Protein AF-A0AAE7BFC4-F1 (afdb_monomer)

Foldseek 3Di:
DDPVVVVVVVVVVVVVVPPDPPPPVNVVLVLFQVLLVLLVVLLQLLLVLLLVLLVQQCVQVVFAADPVCNVVLNVCSNVLHQDDWDDDPNDTDDALVVLVCQLQALDDHHNSSVSLSSSLSSLSSVQNVSVDPRDSGLQPGDLVSLLVSLVVLLLSLVSQVQGHHPVRQRSTDAFDDPLRNQCVVPPPPDPVCSCVRPCNVVVVDDPPDGTHCVSVVSSVSSSVSSCSSCVSNVHHHDDDDPVRSVVCVVVD

Secondary structure (DSSP, 8-state):
--HHHHHHHHHHHHHHTTTT---HHHHHHHHHHHHHHHHHHHHHHHHHHHHHHHHHHHHHSTTSS-TTTHHHHHHHHHTT------EETTEEP-SHHHHHHHHH-SS--TTHHHHHHHHHHHHHHHHTTTTSS---SGGGS-HHHHHHHHHHHHHH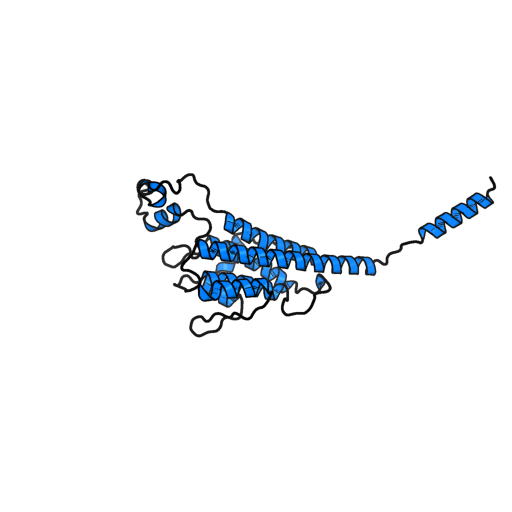HHHHHH-B-TTS-BSS-SS--HHHHHHHHH-SS-GGGGGGSHHHHTTS--TTPPP-THHHHHHHHHHHHHHHHHHHTT----PPPHHHHHHGGGT-

Solvent-accessible surface area (backbone atoms only — not comparable to full-atom values): 14370 Å² total; per-residue (Å²): 135,56,73,66,59,56,50,52,49,50,53,49,55,59,60,64,65,66,70,77,81,71,53,68,66,57,56,52,50,53,52,31,35,54,31,20,51,51,37,52,53,32,51,53,52,33,47,53,38,49,48,51,46,49,55,50,44,44,67,63,34,71,83,28,44,53,78,86,48,48,65,56,55,49,47,31,56,73,68,61,52,89,81,90,60,56,72,56,96,91,40,78,43,87,52,36,66,57,24,41,35,56,40,65,44,47,62,96,60,80,31,31,54,50,30,42,52,50,16,53,47,49,39,51,42,57,27,70,43,55,89,55,76,89,68,72,34,27,76,77,51,51,62,68,47,43,53,48,45,49,52,48,49,56,43,49,57,50,46,48,76,66,40,44,29,89,82,73,44,64,74,44,69,60,40,73,47,71,52,58,60,50,43,73,74,68,61,84,88,59,72,74,55,56,66,72,30,70,40,40,62,66,70,74,49,59,97,82,57,77,65,43,53,67,57,58,54,41,53,47,53,36,49,52,34,47,46,52,37,35,49,51,48,74,38,87,79,78,86,76,51,74,67,56,52,59,58,48,64,81,79,95

Structure (mmCIF, N/CA/C/O backbone):
data_AF-A0AAE7BFC4-F1
#
_entry.id   AF-A0AAE7BFC4-F1
#
loop_
_atom_site.group_PDB
_atom_site.id
_atom_site.type_symbol
_atom_site.label_atom_id
_atom_site.label_alt_id
_atom_site.label_comp_id
_atom_site.label_asym_id
_atom_site.label_entity_id
_atom_site.label_seq_id
_atom_site.pdbx_PDB_ins_code
_atom_site.Cartn_x
_atom_site.Cartn_y
_atom_site.Cartn_z
_atom_site.occupancy
_atom_site.B_iso_or_equiv
_atom_site.auth_seq_id
_atom_site.auth_comp_id
_atom_site.auth_asym_id
_atom_site.auth_atom_id
_atom_site.pdbx_PDB_model_num
ATOM 1 N N . MET A 1 1 ? 2.156 30.879 72.125 1.00 53.12 1 MET A N 1
ATOM 2 C CA . MET A 1 1 ? 1.363 30.249 71.045 1.00 53.12 1 MET A CA 1
ATOM 3 C C . MET A 1 1 ? 0.957 28.862 71.522 1.00 53.12 1 MET A C 1
ATOM 5 O O . MET A 1 1 ? 1.814 28.028 71.770 1.00 53.12 1 MET A O 1
ATOM 9 N N . THR A 1 2 ? -0.315 28.684 71.860 1.00 58.44 2 THR A N 1
ATOM 10 C CA . THR A 1 2 ? -0.812 27.577 72.692 1.00 58.44 2 THR A CA 1
ATOM 11 C C . THR A 1 2 ? -0.859 26.256 71.920 1.00 58.44 2 THR A C 1
ATOM 13 O O . THR A 1 2 ? -1.298 26.231 70.773 1.00 58.44 2 THR A O 1
ATOM 16 N N . LYS A 1 3 ? -0.482 25.137 72.566 1.00 64.56 3 LYS A N 1
ATOM 17 C CA . LYS A 1 3 ? -0.573 23.758 72.023 1.00 64.56 3 LYS A CA 1
ATOM 18 C C . LYS A 1 3 ? -1.921 23.454 71.341 1.00 64.56 3 LYS A C 1
ATOM 20 O O . LYS A 1 3 ? -1.971 22.681 70.396 1.00 64.56 3 LYS A O 1
ATOM 25 N N . LYS A 1 4 ? -3.006 24.107 71.776 1.00 70.69 4 LYS A N 1
ATOM 26 C CA . LYS A 1 4 ? -4.342 24.014 71.164 1.00 70.69 4 LYS A CA 1
ATOM 27 C C . LYS A 1 4 ? -4.399 24.557 69.729 1.00 70.69 4 LYS A C 1
ATOM 29 O O . LYS A 1 4 ? -5.041 23.939 68.893 1.00 70.69 4 LYS A O 1
ATOM 34 N N . ILE A 1 5 ? -3.700 25.652 69.421 1.00 73.25 5 ILE A N 1
ATOM 35 C CA . ILE A 1 5 ? -3.632 26.218 68.061 1.00 73.25 5 ILE A CA 1
ATOM 36 C C . ILE A 1 5 ? -2.836 25.290 67.138 1.00 73.25 5 ILE A C 1
ATOM 38 O O . ILE A 1 5 ? -3.238 25.077 66.002 1.00 73.25 5 ILE A O 1
ATOM 42 N N . GLN A 1 6 ? -1.758 24.676 67.639 1.00 71.81 6 GLN A N 1
ATOM 43 C CA . GLN A 1 6 ? -0.994 23.679 66.882 1.00 71.81 6 GLN A CA 1
ATOM 44 C C . GLN A 1 6 ? -1.824 22.425 66.586 1.00 71.81 6 GLN A C 1
ATOM 46 O O . GLN A 1 6 ? -1.767 21.926 65.471 1.00 71.81 6 GLN A O 1
ATOM 51 N N . ILE A 1 7 ? -2.635 21.950 67.537 1.00 77.44 7 ILE A N 1
ATOM 52 C CA . ILE A 1 7 ? -3.530 20.798 67.333 1.00 77.44 7 ILE A CA 1
ATOM 53 C C . ILE A 1 7 ? -4.644 21.126 66.333 1.00 77.44 7 ILE A C 1
ATOM 55 O O . ILE A 1 7 ? -4.928 20.308 65.465 1.00 77.44 7 ILE A O 1
ATOM 59 N N . ILE A 1 8 ? -5.240 22.321 66.408 1.00 78.25 8 ILE A N 1
ATOM 60 C CA . ILE A 1 8 ? -6.261 22.768 65.446 1.00 78.25 8 ILE A CA 1
ATOM 61 C C . ILE A 1 8 ? -5.652 22.922 64.051 1.00 78.25 8 ILE A C 1
ATOM 63 O O . ILE A 1 8 ? -6.253 22.476 63.083 1.00 78.25 8 ILE A O 1
ATOM 67 N N . PHE A 1 9 ? -4.442 23.478 63.943 1.00 75.94 9 PHE A N 1
ATOM 68 C CA . PHE A 1 9 ? -3.719 23.573 62.676 1.00 75.94 9 PHE A CA 1
ATOM 69 C C . PHE A 1 9 ? -3.374 22.188 62.113 1.00 75.94 9 PHE A C 1
ATOM 71 O O . PHE A 1 9 ? -3.549 21.961 60.922 1.00 75.94 9 PHE A O 1
ATOM 78 N N . LEU A 1 10 ? -2.963 21.235 62.958 1.00 71.75 10 LEU A N 1
ATOM 79 C CA . LEU A 1 10 ? -2.679 19.860 62.536 1.00 71.75 10 LEU A CA 1
ATOM 80 C C . LEU A 1 10 ? -3.948 19.133 62.058 1.00 71.75 10 LEU A C 1
ATOM 82 O O . LEU A 1 10 ? -3.899 18.441 61.049 1.00 71.75 10 LEU A O 1
ATOM 86 N N . LEU A 1 11 ? -5.079 19.333 62.746 1.00 71.06 11 LEU A N 1
ATOM 87 C CA . LEU A 1 11 ? -6.399 18.820 62.352 1.00 71.06 11 LEU A CA 1
ATOM 88 C C . LEU A 1 11 ? -6.905 19.453 61.055 1.00 71.06 11 LEU A C 1
ATOM 90 O O . LEU A 1 11 ? -7.535 18.777 60.250 1.00 71.06 11 LEU A O 1
ATOM 94 N N . PHE A 1 12 ? -6.617 20.737 60.840 1.00 70.06 12 PHE A N 1
ATOM 95 C CA . PHE A 1 12 ? -6.930 21.422 59.592 1.00 70.06 12 PHE A CA 1
ATOM 96 C C . PHE A 1 12 ? -6.089 20.822 58.459 1.00 70.06 12 PHE A C 1
ATOM 98 O O . PHE A 1 12 ? -6.637 20.360 57.468 1.00 70.06 12 PHE A O 1
ATOM 105 N N . VAL A 1 13 ? -4.771 20.698 58.637 1.00 66.38 13 VAL A N 1
ATOM 106 C CA . VAL A 1 13 ? -3.874 20.106 57.631 1.00 66.38 13 VAL A CA 1
ATOM 107 C C . VAL A 1 13 ? -4.266 18.662 57.291 1.00 66.38 13 VAL A C 1
ATOM 109 O O . VAL A 1 13 ? -4.287 18.320 56.113 1.00 66.38 13 VAL A O 1
ATOM 112 N N . THR A 1 14 ? -4.661 17.825 58.258 1.00 62.75 14 THR A N 1
ATOM 113 C CA . THR A 1 14 ? -5.134 16.458 57.957 1.00 62.75 14 THR A CA 1
ATOM 114 C C . THR A 1 14 ? -6.495 16.425 57.257 1.00 62.75 14 THR A C 1
ATOM 116 O O . THR A 1 14 ? -6.707 15.545 56.425 1.00 62.75 14 THR A O 1
ATOM 119 N N . PHE A 1 15 ? -7.385 17.393 57.511 1.00 59.38 15 PHE A N 1
ATOM 120 C CA . PHE A 1 15 ? -8.651 17.535 56.777 1.00 59.38 15 PHE A CA 1
ATOM 121 C C . PHE A 1 15 ? -8.451 18.017 55.330 1.00 59.38 15 PHE A C 1
ATOM 123 O O . PHE A 1 15 ? -9.180 17.585 54.440 1.00 59.38 15 PHE A O 1
ATOM 130 N N . PHE A 1 16 ? -7.443 18.856 55.062 1.00 56.34 16 PHE A N 1
ATOM 131 C CA . PHE A 1 16 ? -7.148 19.341 53.704 1.00 56.34 16 PHE A CA 1
ATOM 132 C C . PHE A 1 16 ? -6.369 18.337 52.835 1.00 56.34 16 PHE A C 1
ATOM 134 O O . PHE A 1 16 ? -6.364 18.482 51.615 1.00 56.34 16 PHE A O 1
ATOM 141 N N . ILE A 1 17 ? -5.770 17.289 53.418 1.00 55.72 17 ILE A N 1
ATOM 142 C CA . ILE A 1 17 ? -5.096 16.209 52.663 1.00 55.72 17 ILE A CA 1
ATOM 143 C C . ILE A 1 17 ? -6.095 15.136 52.168 1.00 55.72 17 ILE A C 1
ATOM 145 O O . ILE A 1 17 ? -5.745 14.296 51.345 1.00 55.72 17 ILE A O 1
ATOM 149 N N . GLN A 1 18 ? -7.368 15.179 52.584 1.00 52.50 18 GLN A N 1
ATOM 150 C CA . GLN A 1 18 ? -8.405 14.263 52.074 1.00 52.50 18 GLN A CA 1
ATOM 151 C C . GLN A 1 18 ? -9.002 14.682 50.717 1.00 52.50 18 GLN A C 1
ATOM 153 O O . GLN A 1 18 ? -9.875 13.996 50.183 1.00 52.50 18 GLN A O 1
ATOM 158 N N . ALA A 1 19 ? -8.531 15.780 50.121 1.00 51.16 19 ALA A N 1
ATOM 159 C CA . ALA A 1 19 ? -8.937 16.184 48.782 1.00 51.16 19 ALA A CA 1
ATOM 160 C C . ALA A 1 19 ? -8.107 15.446 47.712 1.00 51.16 19 ALA A C 1
ATOM 162 O O . ALA A 1 19 ? -6.892 15.606 47.633 1.00 51.16 19 ALA A O 1
ATOM 163 N N . CYS A 1 20 ? -8.815 14.689 46.866 1.00 54.44 20 CYS A N 1
ATOM 164 C CA . CYS A 1 20 ? -8.358 13.935 45.688 1.00 54.44 20 CYS A CA 1
ATOM 165 C C . CYS A 1 20 ? -7.815 12.511 45.916 1.00 54.44 20 CYS A C 1
ATOM 167 O O . CYS A 1 20 ? -6.811 12.125 45.320 1.00 54.44 20 CYS A O 1
ATOM 169 N N . THR A 1 21 ? -8.557 11.646 46.617 1.00 54.94 21 THR A N 1
ATOM 170 C CA . THR A 1 21 ? -8.541 10.215 46.245 1.00 54.94 21 THR A CA 1
ATOM 171 C C . THR A 1 21 ? -9.357 10.037 44.962 1.00 54.94 21 THR A C 1
ATOM 173 O O . THR A 1 21 ? -10.518 9.633 45.001 1.00 54.94 21 THR A O 1
ATOM 176 N N . LEU A 1 22 ? -8.783 10.417 43.815 1.00 57.03 22 LEU A N 1
ATOM 177 C CA . LEU A 1 22 ? -9.339 10.039 42.515 1.00 57.03 22 LEU A CA 1
ATOM 178 C C . LEU A 1 22 ? -9.369 8.508 42.458 1.00 57.03 22 LEU A C 1
ATOM 180 O O . LEU A 1 22 ? -8.325 7.865 42.571 1.00 57.03 22 LEU A O 1
ATOM 184 N N . ASP A 1 23 ? -10.563 7.930 42.322 1.00 66.69 23 ASP A N 1
ATOM 185 C CA . ASP A 1 23 ? -10.732 6.482 42.201 1.00 66.69 23 ASP A CA 1
ATOM 186 C C . ASP A 1 23 ? -9.869 5.976 41.034 1.00 66.69 23 ASP A C 1
ATOM 188 O O . ASP A 1 23 ? -9.913 6.534 39.932 1.00 66.69 23 ASP A O 1
ATOM 192 N N . GLN A 1 24 ? -9.087 4.918 41.250 1.00 65.31 24 GLN A N 1
ATOM 193 C CA . GLN A 1 24 ? -8.262 4.301 40.209 1.00 65.31 24 GLN A CA 1
ATOM 194 C C . GLN A 1 24 ? -9.086 3.940 38.964 1.00 65.31 24 GLN A C 1
ATOM 196 O O . GLN A 1 24 ? -8.567 4.000 37.848 1.00 65.31 24 GLN A O 1
ATOM 201 N N . ASN A 1 25 ? -10.372 3.614 39.130 1.00 64.31 25 ASN A N 1
ATOM 202 C CA . ASN A 1 25 ? -11.272 3.343 38.008 1.00 64.31 25 ASN A CA 1
ATOM 203 C C . ASN A 1 25 ? -11.537 4.594 37.160 1.00 64.31 25 ASN A C 1
ATOM 205 O O . ASN A 1 25 ? -11.540 4.515 35.931 1.00 64.31 25 ASN A O 1
ATOM 209 N N . SER A 1 26 ? -11.680 5.760 37.797 1.00 65.25 26 SER A N 1
ATOM 210 C CA . SER A 1 26 ? -11.854 7.037 37.097 1.00 65.25 26 SER A CA 1
ATOM 211 C C . SER A 1 26 ? -10.610 7.394 36.276 1.00 65.25 26 SER A C 1
ATOM 213 O O . SER A 1 26 ? -10.728 7.706 35.091 1.00 65.25 26 SER A O 1
ATOM 215 N N . ILE A 1 27 ? -9.410 7.212 36.840 1.00 64.88 27 ILE A N 1
ATOM 216 C CA . ILE A 1 27 ? -8.134 7.453 36.146 1.00 64.88 27 ILE A CA 1
ATOM 217 C C . ILE A 1 27 ? -7.980 6.511 34.947 1.00 64.88 27 ILE A C 1
ATOM 219 O O . ILE A 1 27 ? -7.641 6.955 33.849 1.00 64.88 27 ILE A O 1
ATOM 223 N N . LYS A 1 28 ? -8.276 5.216 35.130 1.00 67.25 28 LYS A N 1
ATOM 224 C CA . LYS A 1 28 ? -8.254 4.228 34.041 1.00 67.25 28 LYS A CA 1
ATOM 225 C C . LYS A 1 28 ? -9.226 4.604 32.926 1.00 67.25 28 LYS A C 1
ATOM 227 O O . LYS A 1 28 ? -8.843 4.546 31.764 1.00 67.25 28 LYS A O 1
ATOM 232 N N . SER A 1 29 ? -10.444 5.030 33.261 1.00 66.38 29 SER A N 1
ATOM 233 C CA . SER A 1 29 ? -11.442 5.425 32.260 1.00 66.38 29 SER A CA 1
ATOM 234 C C . SER A 1 29 ? -10.990 6.633 31.432 1.00 66.38 29 SER A C 1
ATOM 236 O O . SER A 1 29 ? -11.022 6.577 30.207 1.00 66.38 29 SER A O 1
ATOM 238 N N . VAL A 1 30 ? -10.453 7.678 32.074 1.00 70.62 30 VAL A N 1
ATOM 239 C CA . VAL A 1 30 ? -9.927 8.868 31.386 1.00 70.62 30 VAL A CA 1
ATOM 240 C C . VAL A 1 30 ? -8.736 8.509 30.496 1.00 70.62 30 VAL A C 1
ATOM 242 O O . VAL A 1 30 ? -8.663 8.956 29.352 1.00 70.62 30 VAL A O 1
ATOM 245 N N . ALA A 1 31 ? -7.822 7.666 30.984 1.00 66.31 31 ALA A N 1
ATOM 246 C CA . ALA A 1 31 ? -6.679 7.201 30.203 1.00 66.31 31 ALA A CA 1
ATOM 247 C C . ALA A 1 31 ? -7.104 6.383 28.968 1.00 66.31 31 ALA A C 1
ATOM 249 O O . ALA A 1 31 ? -6.535 6.562 27.889 1.00 66.31 31 ALA A O 1
ATOM 250 N N . GLN A 1 32 ? -8.120 5.524 29.101 1.00 76.75 32 GLN A N 1
ATOM 251 C CA . GLN A 1 32 ? -8.676 4.744 27.990 1.00 76.75 32 GLN A CA 1
ATOM 252 C C . GLN A 1 32 ? -9.375 5.631 26.952 1.00 76.75 32 GLN A C 1
ATOM 254 O O . GLN A 1 32 ? -9.147 5.448 25.757 1.00 76.75 32 GLN A O 1
ATOM 259 N N . THR A 1 33 ? -10.141 6.635 27.388 1.00 76.31 33 THR A N 1
ATOM 260 C CA . THR A 1 33 ? -10.777 7.613 26.490 1.00 76.31 33 THR A CA 1
ATOM 261 C C . THR A 1 33 ? -9.736 8.443 25.739 1.00 76.31 33 THR A C 1
ATOM 263 O O . THR A 1 33 ? -9.817 8.584 24.523 1.00 76.31 33 THR A O 1
ATOM 266 N N . ASN A 1 34 ? -8.706 8.944 26.429 1.00 81.94 34 ASN A N 1
ATOM 267 C CA . ASN A 1 34 ? -7.625 9.697 25.786 1.00 81.94 34 ASN A CA 1
ATOM 268 C C . ASN A 1 34 ? -6.857 8.834 24.767 1.00 81.94 34 ASN A C 1
ATOM 270 O O . ASN A 1 34 ? -6.517 9.286 23.676 1.00 81.94 34 ASN A O 1
ATOM 274 N N . SER A 1 35 ? -6.633 7.560 25.097 1.00 84.25 35 SER A N 1
ATOM 275 C CA . SER A 1 35 ? -6.006 6.603 24.180 1.00 84.25 35 SER A CA 1
ATOM 276 C C . SER A 1 35 ? -6.868 6.359 22.938 1.00 84.25 35 SER A C 1
ATOM 278 O O . SER A 1 35 ? -6.333 6.322 21.834 1.00 84.25 35 SER A O 1
ATOM 280 N N . ALA A 1 36 ? -8.195 6.271 23.085 1.00 85.44 36 ALA A N 1
ATOM 281 C CA . ALA A 1 36 ? -9.121 6.151 21.957 1.00 85.44 36 ALA A CA 1
ATOM 282 C C . ALA A 1 36 ? -9.072 7.377 21.027 1.00 85.44 36 ALA A C 1
ATOM 284 O O . ALA A 1 36 ? -9.037 7.214 19.806 1.00 85.44 36 ALA A O 1
ATOM 285 N N . THR A 1 37 ? -8.993 8.590 21.589 1.00 87.88 37 THR A N 1
ATOM 286 C CA . THR A 1 37 ? -8.810 9.831 20.816 1.00 87.88 37 THR A CA 1
ATOM 287 C C . THR A 1 37 ? -7.510 9.803 20.013 1.00 87.88 37 THR A C 1
ATOM 289 O O . THR A 1 37 ? -7.522 10.075 18.815 1.00 87.88 37 THR A O 1
ATOM 292 N N . GLN A 1 38 ? -6.399 9.395 20.631 1.00 92.69 38 GLN A N 1
ATOM 293 C CA . GLN A 1 38 ? -5.103 9.297 19.948 1.00 92.69 38 GLN A CA 1
ATOM 294 C C . GLN A 1 38 ? -5.116 8.256 18.820 1.00 92.69 38 GLN A C 1
ATOM 296 O O . GLN A 1 38 ? -4.554 8.491 17.753 1.00 92.69 38 GLN A O 1
ATOM 301 N N . ILE A 1 39 ? -5.799 7.123 19.013 1.00 93.56 39 ILE A N 1
ATOM 302 C CA . ILE A 1 39 ? -5.992 6.121 17.953 1.00 93.56 39 ILE A CA 1
ATOM 303 C C . ILE A 1 39 ? -6.774 6.721 16.768 1.00 93.56 39 ILE A C 1
ATOM 305 O O . ILE A 1 39 ? -6.431 6.449 15.614 1.00 93.56 39 ILE A O 1
ATOM 309 N N . ASP A 1 40 ? -7.784 7.568 17.010 1.00 91.69 40 ASP A N 1
ATOM 310 C CA . ASP A 1 40 ? -8.495 8.273 15.930 1.00 91.69 40 ASP A CA 1
ATOM 311 C C . ASP A 1 40 ? -7.586 9.261 15.182 1.00 91.69 40 ASP A C 1
ATOM 313 O O . ASP A 1 40 ? -7.615 9.310 13.950 1.00 91.69 40 ASP A O 1
ATOM 317 N N . GLU A 1 41 ? -6.733 9.998 15.897 1.00 95.00 41 GLU A N 1
ATOM 318 C CA . GLU A 1 41 ? -5.738 10.897 15.299 1.00 95.00 41 GLU A CA 1
ATOM 319 C C . GLU A 1 41 ? -4.753 10.132 14.403 1.00 95.00 41 GLU A C 1
ATOM 321 O O . GLU A 1 41 ? -4.563 10.497 13.238 1.00 95.00 41 GLU A O 1
ATOM 326 N N . PHE A 1 42 ? -4.196 9.019 14.894 1.00 97.31 42 PHE A N 1
ATOM 327 C CA . PHE A 1 42 ? -3.305 8.158 14.111 1.00 97.31 42 PHE A CA 1
ATOM 328 C C . PHE A 1 42 ? -3.995 7.606 12.866 1.00 97.31 42 PHE A C 1
ATOM 330 O O . PHE A 1 42 ? -3.417 7.644 11.778 1.00 97.31 42 PHE A O 1
ATOM 337 N N . LYS A 1 43 ? -5.252 7.162 12.986 1.00 96.94 43 LYS A N 1
ATOM 338 C CA . LYS A 1 43 ? -6.073 6.737 11.845 1.00 96.94 43 LYS A CA 1
ATOM 339 C C . LYS A 1 43 ? -6.207 7.850 10.805 1.00 96.94 43 LYS A C 1
ATOM 341 O O . LYS A 1 43 ? -6.055 7.594 9.613 1.00 96.94 43 LYS A O 1
ATOM 346 N N . ASN A 1 44 ? -6.481 9.085 11.223 1.00 97.31 44 ASN A N 1
ATOM 347 C CA . ASN A 1 44 ? -6.632 10.213 10.301 1.00 97.31 44 ASN A CA 1
ATOM 348 C C . ASN A 1 44 ? -5.330 10.504 9.538 1.00 97.31 44 ASN A C 1
ATOM 350 O O . ASN A 1 44 ? -5.362 10.698 8.319 1.00 97.31 44 ASN A O 1
ATOM 354 N N . GLU A 1 45 ? -4.186 10.460 10.223 1.00 98.38 45 GLU A N 1
ATOM 355 C CA . GLU A 1 45 ? -2.877 10.617 9.583 1.00 98.38 45 GLU A CA 1
ATOM 356 C C . GLU A 1 45 ? -2.539 9.439 8.653 1.00 98.38 45 GLU A C 1
ATOM 358 O O . GLU A 1 45 ? -2.058 9.665 7.544 1.00 98.38 45 GLU A O 1
ATOM 363 N N . ILE A 1 46 ? -2.878 8.196 9.021 1.00 98.75 46 ILE A N 1
ATOM 364 C CA . ILE A 1 46 ? -2.748 7.021 8.138 1.00 98.75 46 ILE A CA 1
ATOM 365 C C . ILE A 1 46 ? -3.501 7.232 6.822 1.00 98.75 46 ILE A C 1
ATOM 367 O O . ILE A 1 46 ? -2.942 7.018 5.747 1.00 98.75 46 ILE A O 1
ATOM 371 N N . LEU A 1 47 ? -4.761 7.670 6.882 1.00 98.69 47 LEU A N 1
ATOM 372 C CA . LEU A 1 47 ? -5.584 7.865 5.685 1.00 98.69 47 LEU A CA 1
ATOM 373 C C . LEU A 1 47 ? -5.052 8.995 4.797 1.00 98.69 47 LEU A C 1
ATOM 375 O O . LEU A 1 47 ? -5.050 8.884 3.569 1.00 98.69 47 LEU A O 1
ATOM 379 N N . LYS A 1 48 ? -4.550 10.069 5.407 1.00 98.69 48 LYS A N 1
ATOM 380 C CA . LYS A 1 48 ? -3.893 11.174 4.701 1.00 98.69 48 LYS A CA 1
ATOM 381 C C . LYS A 1 48 ? -2.609 10.720 4.005 1.00 98.69 48 LYS A C 1
ATOM 383 O O . LYS A 1 48 ? -2.408 11.049 2.832 1.00 98.69 48 LYS A O 1
ATOM 388 N N . GLU A 1 49 ? -1.776 9.934 4.682 1.00 98.75 49 GLU A N 1
ATOM 389 C CA . GLU A 1 49 ? -0.556 9.376 4.096 1.00 98.75 49 GLU A CA 1
ATOM 390 C C . GLU A 1 49 ? -0.872 8.334 3.011 1.00 98.75 49 GLU A C 1
ATOM 392 O O . GLU A 1 49 ? -0.216 8.326 1.974 1.00 98.75 49 GLU A O 1
ATOM 397 N N . LEU A 1 50 ? -1.945 7.546 3.140 1.00 98.81 50 LEU A N 1
ATOM 398 C CA . LEU A 1 50 ? -2.395 6.638 2.077 1.00 98.81 50 LEU A CA 1
ATOM 399 C C . LEU A 1 50 ? -2.833 7.395 0.813 1.00 98.81 50 LEU A C 1
ATOM 401 O O . LEU A 1 50 ? -2.484 7.006 -0.303 1.00 98.81 50 LEU A O 1
ATOM 405 N N . ILE A 1 51 ? -3.548 8.515 0.966 1.00 98.81 51 ILE A N 1
ATOM 406 C CA . ILE A 1 51 ? -3.895 9.399 -0.160 1.00 98.81 51 ILE A CA 1
ATOM 407 C C . ILE A 1 51 ? -2.626 9.977 -0.802 1.00 98.81 51 ILE A C 1
ATOM 409 O O . ILE A 1 51 ? -2.526 10.034 -2.030 1.00 98.81 51 ILE A O 1
ATOM 413 N N . SER A 1 52 ? -1.657 10.409 0.011 1.00 98.62 52 SER A N 1
ATOM 414 C CA . SER A 1 52 ? -0.352 10.892 -0.462 1.00 98.62 52 SER A CA 1
ATOM 415 C C . SER A 1 52 ? 0.383 9.809 -1.258 1.00 98.62 52 SER A C 1
ATOM 417 O O . SER A 1 52 ? 0.851 10.060 -2.373 1.00 98.62 52 SER A O 1
ATOM 419 N N . TYR A 1 53 ? 0.394 8.580 -0.734 1.00 98.56 53 TYR A N 1
ATOM 420 C CA . TYR A 1 53 ? 0.978 7.412 -1.379 1.00 98.56 53 TYR A CA 1
ATOM 421 C C . TYR A 1 53 ? 0.324 7.140 -2.735 1.00 98.56 53 T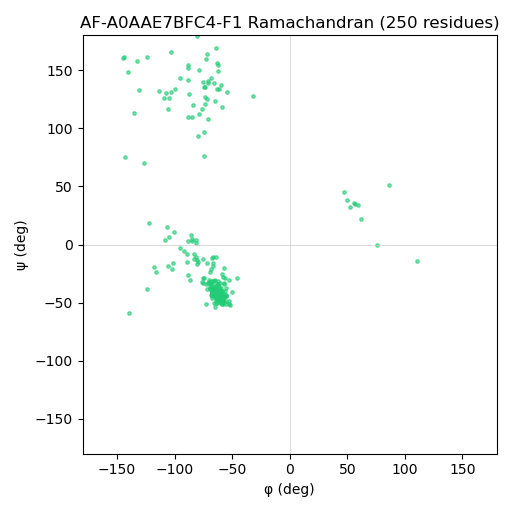YR A C 1
ATOM 423 O O . TYR A 1 53 ? 1.033 7.035 -3.734 1.00 98.56 53 TYR A O 1
ATOM 431 N N . LYS A 1 54 ? -1.017 7.120 -2.803 1.00 98.38 54 LYS A N 1
ATOM 432 C CA . LYS 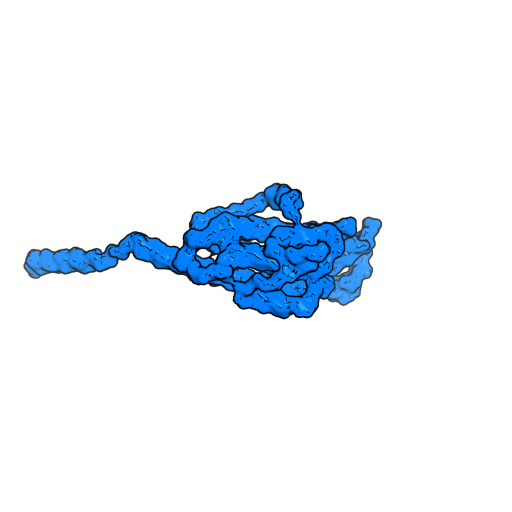A 1 54 ? -1.759 6.945 -4.062 1.00 98.38 54 LYS A CA 1
ATOM 433 C C . LYS A 1 54 ? -1.354 7.979 -5.107 1.00 98.38 54 LYS A C 1
ATOM 435 O O . LYS A 1 54 ? -1.001 7.612 -6.221 1.00 98.38 54 LYS A O 1
ATOM 440 N N . LYS A 1 55 ? -1.368 9.267 -4.751 1.00 98.31 55 LYS A N 1
ATOM 441 C CA . LYS A 1 55 ? -1.016 10.351 -5.684 1.00 98.31 55 LYS A CA 1
ATOM 442 C C . LYS A 1 55 ? 0.399 10.189 -6.239 1.00 98.31 55 LYS A C 1
ATOM 444 O O . LYS A 1 55 ? 0.610 10.351 -7.439 1.00 98.31 55 LYS A O 1
ATOM 449 N N . LYS A 1 56 ? 1.361 9.848 -5.377 1.00 97.69 56 LYS A N 1
ATOM 450 C CA . LYS A 1 56 ? 2.745 9.570 -5.787 1.00 97.69 56 LYS A CA 1
ATOM 451 C C . LYS A 1 56 ? 2.824 8.350 -6.702 1.00 97.69 56 LYS A C 1
ATOM 453 O O . LYS A 1 56 ? 3.519 8.398 -7.714 1.00 97.69 56 LYS A O 1
ATOM 458 N N . LEU A 1 57 ? 2.107 7.279 -6.365 1.00 97.75 57 LEU A N 1
ATOM 459 C CA . LEU A 1 57 ? 2.137 6.020 -7.105 1.00 97.75 57 LEU A CA 1
ATOM 460 C C . LEU A 1 57 ? 1.531 6.169 -8.500 1.00 97.75 57 LEU A C 1
ATOM 462 O O . LEU A 1 57 ? 2.128 5.701 -9.467 1.00 97.75 57 LEU A O 1
ATOM 466 N N . ASP A 1 58 ? 0.407 6.875 -8.608 1.00 97.94 58 ASP A N 1
ATOM 467 C CA . ASP A 1 58 ? -0.254 7.199 -9.874 1.00 97.94 58 ASP A CA 1
ATOM 468 C C . ASP A 1 58 ? 0.631 8.079 -10.761 1.00 97.94 58 ASP A C 1
ATOM 470 O O . ASP A 1 58 ? 0.712 7.852 -11.965 1.00 97.94 58 ASP A O 1
ATOM 474 N N . LEU A 1 59 ? 1.349 9.046 -10.179 1.00 96.94 59 LEU A N 1
ATOM 475 C CA . LEU A 1 59 ? 2.303 9.868 -10.925 1.00 96.94 59 LEU A CA 1
ATOM 476 C C . LEU A 1 59 ? 3.493 9.042 -11.435 1.00 96.94 59 LEU A C 1
ATOM 478 O O . LEU A 1 59 ? 3.926 9.213 -12.573 1.00 96.94 59 LEU A O 1
ATOM 482 N N . ARG A 1 60 ? 4.028 8.145 -10.598 1.00 96.25 60 ARG A N 1
ATOM 483 C CA . ARG A 1 60 ? 5.187 7.308 -10.941 1.00 96.25 60 ARG A CA 1
ATOM 484 C C . ARG A 1 60 ? 4.837 6.178 -11.912 1.00 96.25 60 ARG A C 1
ATOM 486 O O . ARG A 1 60 ? 5.689 5.773 -12.696 1.00 96.25 60 ARG A O 1
ATOM 493 N N . ASN A 1 61 ? 3.594 5.699 -11.875 1.00 96.12 61 ASN A N 1
ATOM 494 C CA . ASN A 1 61 ? 3.077 4.599 -12.688 1.00 96.12 61 ASN A CA 1
ATOM 495 C C . ASN A 1 61 ? 1.801 5.060 -13.428 1.00 96.12 61 ASN A C 1
ATOM 497 O O . ASN A 1 61 ? 0.699 4.606 -13.110 1.00 96.12 61 ASN A O 1
ATOM 501 N N . PRO A 1 62 ? 1.924 5.960 -14.426 1.00 96.00 62 PRO A N 1
ATOM 502 C CA . PRO A 1 62 ? 0.790 6.693 -15.001 1.00 96.00 62 PRO A CA 1
ATOM 503 C C . PRO A 1 62 ? -0.228 5.837 -15.767 1.00 96.00 62 PRO A C 1
ATOM 505 O O . PRO A 1 62 ? -1.343 6.291 -16.017 1.00 96.00 62 PRO A O 1
ATOM 508 N N . ASN A 1 63 ? 0.149 4.609 -16.129 1.00 95.56 63 ASN A N 1
ATOM 509 C CA . ASN A 1 63 ? -0.684 3.666 -16.880 1.00 95.56 63 ASN A CA 1
ATOM 510 C C . ASN A 1 63 ? -1.244 2.532 -16.000 1.00 95.56 63 ASN A C 1
ATOM 512 O O . ASN A 1 63 ? -1.832 1.588 -16.521 1.00 95.56 63 ASN A O 1
ATOM 516 N N . ALA A 1 64 ? -1.031 2.591 -14.681 1.00 96.69 64 ALA A N 1
ATOM 517 C CA . ALA A 1 64 ? -1.381 1.525 -13.744 1.00 96.69 64 ALA A CA 1
ATOM 518 C C . ALA A 1 64 ? -2.602 1.855 -12.865 1.00 96.69 64 ALA A C 1
ATOM 520 O O . ALA A 1 64 ? -2.831 1.172 -11.871 1.00 96.69 64 ALA A O 1
ATOM 521 N N . TYR A 1 65 ? -3.394 2.871 -13.211 1.00 97.69 65 TYR A N 1
ATOM 522 C CA . TYR A 1 65 ? -4.611 3.258 -12.489 1.00 97.69 65 TYR A CA 1
ATOM 523 C C . TYR A 1 65 ? -5.697 3.759 -13.445 1.00 97.69 65 TYR A C 1
ATOM 525 O O . TYR A 1 65 ? -5.419 4.200 -14.564 1.00 97.69 65 TYR A O 1
ATOM 533 N N . ASN A 1 66 ? -6.938 3.747 -12.970 1.00 97.12 66 ASN A N 1
ATOM 534 C CA . ASN A 1 66 ? -8.084 4.281 -13.676 1.00 97.12 66 ASN A CA 1
ATOM 535 C C . ASN A 1 66 ? -8.251 5.773 -13.353 1.00 97.12 66 ASN A C 1
ATOM 537 O O . ASN A 1 66 ? -8.665 6.158 -12.256 1.00 97.12 66 ASN A O 1
ATOM 541 N N . LYS A 1 67 ? -7.981 6.627 -14.346 1.00 96.12 67 LYS A N 1
ATOM 542 C CA . LYS A 1 67 ? -8.095 8.091 -14.223 1.00 96.12 67 LYS A CA 1
ATOM 543 C C . LYS A 1 67 ? -9.493 8.559 -13.807 1.00 96.12 67 LYS A C 1
ATOM 545 O O . LYS A 1 67 ? -9.603 9.519 -13.053 1.00 96.12 67 LYS A O 1
ATOM 550 N N . ASN A 1 68 ? -10.543 7.855 -14.230 1.00 96.19 68 ASN A N 1
ATOM 551 C CA . ASN A 1 68 ? -11.926 8.205 -13.898 1.00 96.19 68 ASN A CA 1
ATOM 552 C C . ASN A 1 68 ? -12.279 7.849 -12.445 1.00 96.19 68 ASN A C 1
ATOM 554 O O . ASN A 1 68 ? -13.110 8.516 -11.834 1.00 96.19 68 ASN A O 1
ATOM 558 N N . LEU A 1 69 ? -11.640 6.821 -11.872 1.00 95.50 69 LEU A N 1
ATOM 559 C CA . LEU A 1 69 ? -11.866 6.406 -10.481 1.00 95.50 69 LEU A CA 1
ATOM 560 C C . LEU A 1 69 ? -10.954 7.112 -9.478 1.00 95.50 69 LEU A C 1
ATOM 562 O O . LEU A 1 69 ? -11.235 7.079 -8.281 1.00 95.50 69 LEU A O 1
ATOM 566 N N . GLN A 1 70 ? -9.887 7.770 -9.935 1.00 96.06 70 GLN A N 1
ATOM 567 C CA . GLN A 1 70 ? -8.870 8.361 -9.066 1.00 96.06 70 GLN A CA 1
ATOM 568 C C . GLN A 1 70 ? -9.465 9.288 -7.994 1.00 96.06 70 GLN A C 1
ATOM 570 O O . GLN A 1 70 ? -9.184 9.119 -6.804 1.00 96.06 70 GLN A O 1
ATOM 575 N N . SER A 1 71 ? -10.306 10.244 -8.403 1.00 97.00 71 SER A N 1
ATOM 576 C CA . SER A 1 71 ? -10.953 11.190 -7.486 1.00 97.00 71 SER A CA 1
ATOM 577 C C . SER A 1 71 ? -11.914 10.493 -6.525 1.00 97.00 71 SER A C 1
ATOM 579 O O . SER A 1 71 ? -11.935 10.826 -5.340 1.00 97.00 71 SER A O 1
ATOM 581 N N . SER A 1 72 ? -12.660 9.497 -7.007 1.00 97.75 72 SER A N 1
ATOM 582 C CA . SER A 1 72 ? -13.617 8.730 -6.204 1.00 97.75 72 SER A CA 1
ATOM 583 C C . SER A 1 72 ? -12.919 7.907 -5.124 1.00 97.75 72 SER A C 1
ATOM 585 O O . SER A 1 72 ? -13.341 7.953 -3.974 1.00 97.75 72 SER A O 1
ATOM 587 N N . ILE A 1 73 ? -11.808 7.236 -5.449 1.00 98.38 73 ILE A N 1
ATOM 588 C CA . ILE A 1 73 ? -10.999 6.482 -4.476 1.00 98.38 73 ILE A CA 1
ATOM 589 C C . ILE A 1 73 ? -10.434 7.423 -3.407 1.00 98.38 73 ILE A C 1
ATOM 591 O O . ILE A 1 73 ? -10.530 7.145 -2.215 1.00 98.38 73 ILE A O 1
ATOM 595 N N . ILE A 1 74 ? -9.880 8.574 -3.808 1.00 98.31 74 ILE A N 1
ATOM 596 C CA . ILE A 1 74 ? -9.366 9.565 -2.849 1.00 98.31 74 ILE A CA 1
ATOM 597 C C . ILE A 1 74 ? -10.488 10.076 -1.937 1.00 98.31 74 ILE A C 1
ATOM 599 O O . ILE A 1 74 ? -10.277 10.245 -0.735 1.00 98.31 74 ILE A O 1
ATOM 603 N N . GLN A 1 75 ? -11.670 10.337 -2.497 1.00 98.06 75 GLN A N 1
ATOM 604 C CA . GLN A 1 75 ? -12.809 10.825 -1.731 1.00 98.06 75 GLN A CA 1
ATOM 605 C C . GLN A 1 75 ? -13.361 9.761 -0.783 1.00 98.06 75 GLN A C 1
ATOM 607 O O . GLN A 1 75 ? -13.724 10.091 0.344 1.00 98.06 75 GLN A O 1
ATOM 612 N N . GLU A 1 76 ? -13.387 8.500 -1.199 1.00 97.00 76 GLU A N 1
ATOM 613 C CA . GLU A 1 76 ? -13.769 7.378 -0.350 1.00 97.00 76 GLU A CA 1
ATOM 614 C C . GLU A 1 76 ? -12.869 7.289 0.891 1.00 97.00 76 GLU A C 1
ATOM 616 O O . GLU A 1 76 ? -13.377 7.321 2.013 1.00 97.00 76 GLU A O 1
ATOM 621 N N . ILE A 1 77 ? -11.545 7.304 0.693 1.00 98.25 77 ILE A N 1
ATOM 622 C CA . ILE A 1 77 ? -10.557 7.270 1.782 1.00 98.25 77 ILE A CA 1
ATOM 623 C C . ILE A 1 77 ? -10.726 8.487 2.700 1.00 98.25 77 ILE A C 1
ATOM 625 O O . ILE A 1 77 ? -10.769 8.360 3.922 1.00 98.25 77 ILE A O 1
ATOM 629 N N . ARG A 1 78 ? -10.876 9.685 2.118 1.00 97.12 78 ARG A N 1
ATOM 630 C CA . ARG A 1 78 ? -11.040 10.937 2.873 1.00 97.12 78 ARG A CA 1
ATOM 631 C C . ARG A 1 78 ? -12.314 10.946 3.714 1.00 97.12 78 ARG A C 1
ATOM 633 O O . ARG A 1 78 ? -12.310 11.463 4.826 1.00 97.12 78 ARG A O 1
ATOM 640 N N . THR A 1 79 ? -13.403 10.412 3.169 1.00 95.69 79 THR A N 1
ATOM 641 C CA . THR A 1 79 ? -14.710 10.374 3.839 1.00 95.69 79 THR A CA 1
ATOM 642 C C . THR A 1 79 ? -14.902 9.138 4.708 1.00 95.69 79 THR A C 1
ATOM 644 O O . THR A 1 79 ? -15.971 9.000 5.300 1.00 95.69 79 THR A O 1
ATOM 647 N N . LYS A 1 80 ? -13.881 8.274 4.822 1.00 95.75 80 LYS A N 1
ATOM 648 C CA . LYS A 1 80 ? -13.906 7.053 5.638 1.00 95.75 80 LYS A CA 1
ATOM 649 C C . LYS A 1 80 ? -15.083 6.140 5.267 1.00 95.75 80 LYS A C 1
ATOM 651 O O . LYS A 1 80 ? -15.706 5.539 6.135 1.00 95.75 80 LYS A O 1
ATOM 656 N N . LYS A 1 81 ? -15.436 6.076 3.979 1.00 95.31 81 LYS A N 1
ATOM 657 C CA . LYS A 1 81 ? -16.493 5.192 3.449 1.00 95.31 81 LYS A CA 1
ATOM 658 C C . LYS A 1 81 ? -15.871 3.993 2.742 1.00 95.31 81 LYS A C 1
ATOM 660 O O . LYS A 1 81 ? -14.691 4.028 2.454 1.00 95.31 81 LYS A O 1
ATOM 665 N N . ASN A 1 82 ? -16.621 2.938 2.452 1.00 94.44 82 ASN A N 1
ATOM 666 C CA . ASN A 1 82 ? -16.085 1.757 1.766 1.00 94.44 82 ASN A CA 1
ATOM 667 C C . ASN A 1 82 ? -17.137 1.194 0.802 1.00 94.44 82 ASN A C 1
ATOM 669 O O . ASN A 1 82 ? -17.813 0.220 1.122 1.00 94.44 82 ASN A O 1
ATOM 673 N N . PHE A 1 83 ? -17.340 1.866 -0.331 1.00 93.69 83 PHE A N 1
ATOM 674 C CA . PHE A 1 83 ? -18.370 1.527 -1.320 1.00 93.69 83 PHE A CA 1
ATOM 675 C C . PHE A 1 83 ? -17.793 1.154 -2.692 1.00 93.69 83 PHE A C 1
ATOM 677 O O . PHE A 1 83 ? -18.479 0.518 -3.489 1.00 93.69 83 PHE A O 1
ATOM 684 N N . ILE A 1 84 ? -16.546 1.523 -2.989 1.00 96.06 84 ILE A N 1
ATOM 685 C CA . ILE A 1 84 ? -15.868 1.182 -4.234 1.00 96.06 84 ILE A CA 1
ATOM 686 C C . ILE A 1 84 ? -15.377 -0.258 -4.137 1.00 96.06 84 ILE A C 1
ATOM 688 O O . ILE A 1 84 ? -14.435 -0.579 -3.407 1.00 96.06 84 ILE A O 1
ATOM 692 N N . ASN A 1 85 ? -15.992 -1.117 -4.944 1.00 96.75 85 ASN A N 1
ATOM 693 C CA . ASN A 1 85 ? -15.517 -2.465 -5.211 1.00 96.75 85 ASN A CA 1
ATOM 694 C C . ASN A 1 85 ? -15.087 -2.563 -6.678 1.00 96.75 85 ASN A C 1
ATOM 696 O O . ASN A 1 85 ? -15.795 -2.097 -7.571 1.00 96.75 85 ASN A O 1
ATOM 700 N N . LEU A 1 86 ? -13.903 -3.125 -6.926 1.00 96.25 86 LEU A N 1
ATOM 701 C CA . LEU A 1 86 ? -13.419 -3.354 -8.288 1.00 96.25 86 LEU A CA 1
ATOM 702 C C . LEU A 1 86 ? -13.895 -4.720 -8.768 1.00 96.25 86 LEU A C 1
ATOM 704 O O . LEU A 1 86 ? -14.117 -5.621 -7.963 1.00 96.25 86 LEU A O 1
ATOM 708 N N . VAL A 1 87 ? -14.015 -4.871 -10.082 1.00 95.12 87 VAL A N 1
ATOM 709 C CA . VAL A 1 87 ? -14.301 -6.158 -10.718 1.00 95.12 87 VAL A CA 1
ATOM 710 C C . VAL A 1 87 ? -13.036 -6.643 -11.414 1.00 95.12 87 VAL A C 1
ATOM 712 O O . VAL A 1 87 ? -12.422 -5.882 -12.161 1.00 95.12 87 VAL A O 1
ATOM 715 N N . GLN A 1 88 ? -12.651 -7.892 -11.168 1.00 93.50 88 GLN A N 1
ATOM 716 C CA . GLN A 1 88 ? -11.591 -8.598 -11.892 1.00 93.50 88 GLN A CA 1
ATOM 717 C C . GLN A 1 88 ? -12.122 -9.968 -12.303 1.00 93.50 88 GLN A C 1
ATOM 719 O O . GLN A 1 88 ? -12.778 -10.633 -11.505 1.00 93.50 88 GLN A O 1
ATOM 724 N N . ASP A 1 89 ? -11.906 -10.355 -13.560 1.00 90.44 89 ASP A N 1
ATOM 725 C CA . ASP A 1 89 ? -12.362 -11.638 -14.121 1.00 90.44 89 ASP A CA 1
ATOM 726 C C . ASP A 1 89 ? -13.851 -11.945 -13.863 1.00 90.44 89 ASP A C 1
ATOM 728 O O . ASP A 1 89 ? -14.242 -13.067 -13.555 1.00 90.44 89 ASP A O 1
ATOM 732 N N . GLY A 1 90 ? -14.704 -10.917 -13.941 1.00 91.88 90 GLY A N 1
ATOM 733 C CA . GLY A 1 90 ? -16.146 -11.035 -13.688 1.00 91.88 90 GLY A CA 1
ATOM 734 C C . GLY A 1 90 ? -16.542 -11.147 -12.209 1.00 91.88 90 GLY A C 1
ATOM 735 O O . GLY A 1 90 ? -17.732 -11.197 -11.907 1.00 91.88 90 GLY A O 1
ATOM 736 N N . LYS A 1 91 ? -15.580 -11.134 -11.279 1.00 94.38 91 LYS A N 1
ATOM 737 C C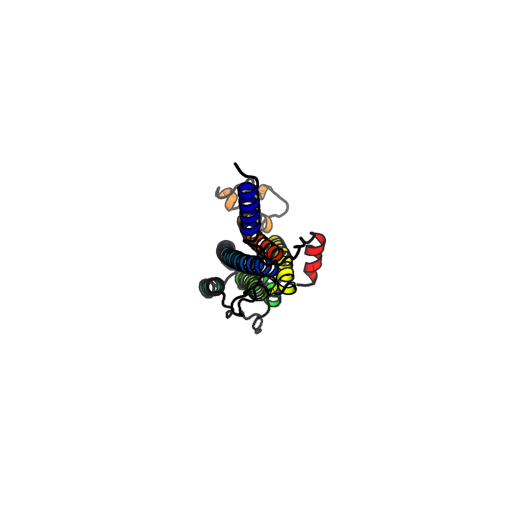A . LYS A 1 91 ? -15.810 -11.195 -9.833 1.00 94.38 91 LYS A CA 1
ATOM 738 C C . LYS A 1 91 ? -15.645 -9.823 -9.180 1.00 94.38 91 LYS A C 1
ATOM 740 O O . LYS A 1 91 ? -14.635 -9.147 -9.370 1.00 94.38 91 LYS A O 1
ATOM 745 N N . VAL A 1 92 ? -16.624 -9.436 -8.363 1.00 96.38 92 VAL A N 1
ATOM 746 C CA . VAL A 1 92 ? -16.523 -8.271 -7.474 1.00 96.38 92 VAL A CA 1
ATOM 747 C C . VAL A 1 92 ? -15.560 -8.603 -6.335 1.00 96.38 92 VAL A C 1
ATOM 749 O O . VAL A 1 92 ? -15.727 -9.611 -5.650 1.00 96.38 92 VAL A O 1
ATOM 752 N N . LEU A 1 93 ? -14.542 -7.768 -6.145 1.00 96.62 93 LEU A N 1
ATOM 753 C CA . LEU A 1 93 ? -13.579 -7.901 -5.057 1.00 96.62 93 LEU A CA 1
ATOM 754 C C . LEU A 1 93 ? -14.105 -7.177 -3.818 1.00 96.62 93 LEU A C 1
ATOM 756 O O . LEU A 1 93 ? -14.448 -5.997 -3.887 1.00 96.62 93 LEU A O 1
ATOM 760 N N . GLU A 1 94 ? -14.115 -7.855 -2.676 1.00 93.31 94 GLU A N 1
ATOM 761 C CA . GLU A 1 94 ? -14.641 -7.309 -1.419 1.00 93.31 94 GLU A CA 1
ATOM 762 C C . GLU A 1 94 ? -13.599 -7.342 -0.302 1.00 93.31 94 GLU A C 1
ATOM 764 O O . GLU A 1 94 ? -13.505 -6.413 0.504 1.00 93.31 94 GLU A O 1
ATOM 769 N N . LYS A 1 95 ? -12.788 -8.403 -0.248 1.00 93.12 95 LYS A N 1
ATOM 770 C CA . LYS A 1 95 ? -11.832 -8.638 0.838 1.00 93.12 95 LYS A CA 1
ATOM 771 C C . LYS A 1 95 ? -10.443 -8.116 0.470 1.00 93.12 95 LYS A C 1
ATOM 773 O O . LYS A 1 95 ? -10.010 -8.327 -0.661 1.00 93.12 95 LYS A O 1
ATOM 778 N N . PRO A 1 96 ? -9.675 -7.547 1.421 1.00 93.94 96 PRO A N 1
ATOM 779 C CA . PRO A 1 96 ? -8.320 -7.047 1.160 1.00 93.94 96 PRO A CA 1
ATOM 780 C C . PRO A 1 96 ? -7.406 -8.044 0.432 1.00 93.94 96 PRO A C 1
ATOM 782 O O . PRO A 1 96 ? -6.698 -7.669 -0.496 1.00 93.94 96 PRO A O 1
ATOM 785 N N . ASN A 1 97 ? -7.470 -9.328 0.792 1.00 93.06 97 ASN A N 1
ATOM 786 C CA . ASN A 1 97 ? -6.620 -10.360 0.193 1.00 93.06 97 ASN A CA 1
ATOM 787 C C . ASN A 1 97 ? -6.916 -10.587 -1.293 1.00 93.06 97 ASN A C 1
ATOM 789 O O . ASN A 1 97 ? -6.000 -10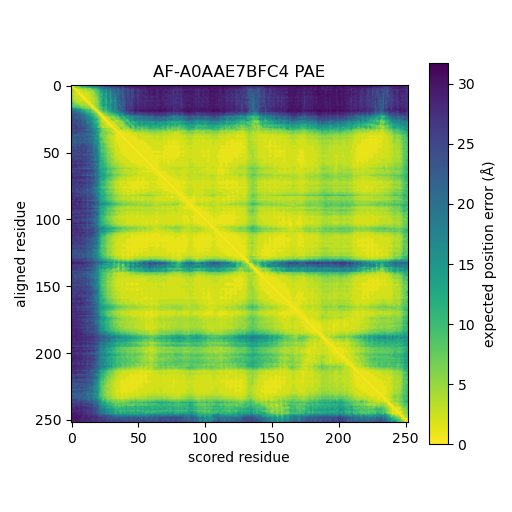.883 -2.049 1.00 93.06 97 ASN A O 1
ATOM 793 N N . GLU A 1 98 ? -8.162 -10.399 -1.731 1.00 95.38 98 GLU A N 1
ATOM 794 C CA . GLU A 1 98 ? -8.523 -10.504 -3.149 1.00 95.38 98 GLU A CA 1
ATOM 795 C C . GLU A 1 98 ? -7.875 -9.368 -3.944 1.00 95.38 98 GLU A C 1
ATOM 797 O O . GLU A 1 98 ? -7.307 -9.585 -5.009 1.00 95.38 98 GLU A O 1
ATOM 802 N N . TYR A 1 99 ? -7.875 -8.159 -3.382 1.00 97.75 99 TYR A N 1
ATOM 803 C CA . TYR A 1 99 ? -7.170 -7.020 -3.959 1.00 97.75 99 TYR A CA 1
ATOM 804 C C . TYR A 1 99 ? -5.661 -7.255 -4.026 1.00 97.75 99 TYR A C 1
ATOM 806 O O . TYR A 1 99 ? -5.056 -6.994 -5.064 1.00 97.75 99 TYR A O 1
ATOM 814 N N . PHE A 1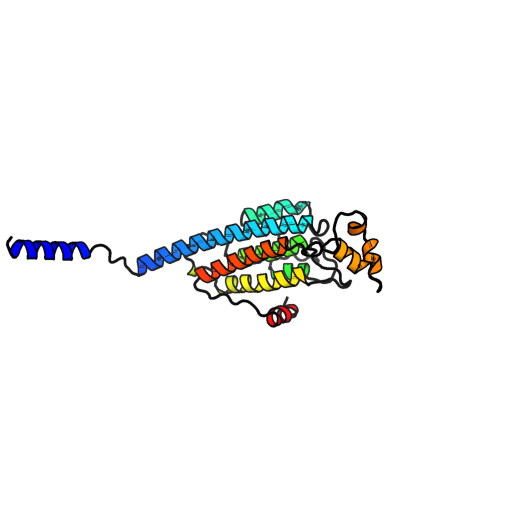 100 ? -5.053 -7.762 -2.949 1.00 96.38 100 PHE A N 1
ATOM 815 C CA . PHE A 1 100 ? -3.617 -8.039 -2.913 1.00 96.38 100 PHE A CA 1
ATOM 816 C C . PHE A 1 100 ? -3.203 -9.143 -3.879 1.00 96.38 100 PHE A C 1
ATOM 818 O O . PHE A 1 100 ? -2.181 -8.988 -4.545 1.00 96.38 100 PHE A O 1
ATOM 825 N N . TYR A 1 101 ? -4.011 -10.194 -4.014 1.00 94.62 101 TYR A N 1
ATOM 826 C CA . TYR A 1 101 ? -3.794 -11.254 -4.995 1.00 94.62 101 TYR A CA 1
ATOM 827 C C . TYR A 1 101 ? -3.608 -10.672 -6.404 1.00 94.62 101 TYR A C 1
ATOM 829 O O . TYR A 1 101 ? -2.586 -10.895 -7.050 1.00 94.62 101 TYR A O 1
ATOM 837 N N . TYR A 1 102 ? -4.535 -9.820 -6.852 1.00 96.38 102 TYR A N 1
ATOM 838 C CA . TYR A 1 102 ? -4.419 -9.171 -8.160 1.00 96.38 102 TYR A CA 1
ATOM 839 C C . TYR A 1 102 ? -3.321 -8.097 -8.201 1.00 96.38 102 TYR A C 1
ATOM 841 O O . TYR A 1 102 ? -2.591 -7.996 -9.187 1.00 96.38 102 TYR A O 1
ATOM 849 N N . ALA A 1 103 ? -3.149 -7.310 -7.134 1.00 97.31 103 ALA A N 1
ATOM 850 C CA . ALA A 1 103 ? -2.127 -6.265 -7.068 1.00 97.31 103 ALA A CA 1
ATOM 851 C C . ALA A 1 103 ? -0.697 -6.824 -7.170 1.00 97.31 103 ALA A C 1
ATOM 853 O O . ALA A 1 103 ? 0.175 -6.151 -7.723 1.00 97.31 103 ALA A O 1
ATOM 854 N N . PHE A 1 104 ? -0.460 -8.045 -6.685 1.00 96.56 104 PHE A N 1
ATOM 855 C CA . PHE A 1 104 ? 0.846 -8.711 -6.700 1.00 96.56 104 PHE A CA 1
ATOM 856 C C . PHE A 1 104 ? 0.949 -9.879 -7.690 1.00 96.56 104 PHE A C 1
ATOM 858 O O . PHE A 1 104 ? 2.000 -10.508 -7.761 1.00 96.56 104 PHE A O 1
ATOM 865 N N . SER A 1 105 ? -0.089 -10.139 -8.490 1.00 95.19 105 SER A N 1
ATOM 866 C CA . SER A 1 105 ? -0.043 -11.147 -9.555 1.00 95.19 105 SER A CA 1
ATOM 867 C C . SER A 1 105 ? 1.058 -10.829 -10.570 1.00 95.19 105 SER A C 1
ATOM 869 O O . SER A 1 105 ? 1.198 -9.675 -10.992 1.00 95.19 105 SER A O 1
ATOM 871 N N . THR A 1 106 ? 1.812 -11.844 -10.995 1.00 94.19 106 THR A N 1
ATOM 872 C CA . THR A 1 106 ? 2.849 -11.700 -12.031 1.00 94.19 106 THR A CA 1
ATOM 873 C C . THR A 1 106 ? 2.258 -11.492 -13.427 1.00 94.19 106 THR A C 1
ATOM 875 O O . THR A 1 106 ? 2.941 -11.000 -14.324 1.00 94.19 106 THR A O 1
ATOM 878 N N . GLN A 1 107 ? 0.966 -11.784 -13.601 1.00 92.88 107 GLN A N 1
ATOM 879 C CA . GLN A 1 107 ? 0.243 -11.573 -14.850 1.00 92.88 107 GLN A CA 1
ATOM 880 C C . GLN A 1 107 ? -0.007 -10.085 -15.117 1.00 92.88 107 GLN A C 1
ATOM 882 O O . GLN A 1 107 ? 0.055 -9.234 -14.227 1.00 92.88 107 GLN A O 1
ATOM 887 N N . LYS A 1 108 ? -0.353 -9.741 -16.361 1.00 89.94 108 LYS A N 1
ATOM 888 C CA . LYS A 1 108 ? -0.672 -8.361 -16.741 1.00 89.94 108 LYS A CA 1
ATOM 889 C C . LYS A 1 108 ? -2.055 -7.947 -16.222 1.00 89.94 108 LYS A C 1
ATOM 891 O O . LYS A 1 108 ? -3.063 -8.176 -16.881 1.00 89.94 108 LYS A O 1
ATOM 896 N N . ILE A 1 109 ? -2.079 -7.264 -15.081 1.00 93.38 109 ILE A N 1
ATOM 897 C CA . ILE A 1 109 ? -3.295 -6.739 -14.447 1.00 93.38 109 ILE A CA 1
ATOM 898 C C . ILE A 1 109 ? -3.476 -5.242 -14.735 1.00 93.38 109 ILE A C 1
ATOM 900 O O . ILE A 1 109 ? -2.537 -4.451 -14.611 1.00 93.38 109 ILE A O 1
ATOM 904 N N . GLN A 1 110 ? -4.695 -4.840 -15.109 1.00 92.75 110 GLN A N 1
ATOM 905 C CA . GLN A 1 110 ? -5.060 -3.428 -15.263 1.00 92.75 110 GLN A CA 1
ATOM 906 C C . GLN A 1 110 ? -5.341 -2.770 -13.907 1.00 92.75 110 GLN A C 1
ATOM 908 O O . GLN A 1 110 ? -5.836 -3.411 -12.985 1.00 92.75 110 GLN A O 1
ATOM 913 N N . ASN A 1 111 ? -5.090 -1.462 -13.809 1.00 95.62 111 ASN A N 1
ATOM 914 C CA . ASN A 1 111 ? -5.393 -0.657 -12.618 1.00 95.62 111 ASN A CA 1
ATOM 915 C C . ASN A 1 111 ? -4.726 -1.182 -11.328 1.00 95.62 111 ASN A C 1
ATOM 917 O O . ASN A 1 111 ? -5.292 -1.102 -10.237 1.00 95.62 111 ASN A O 1
ATOM 921 N N . ARG A 1 112 ? -3.508 -1.726 -11.448 1.00 97.06 112 ARG A N 1
ATOM 922 C CA . ARG A 1 112 ? -2.745 -2.329 -10.345 1.00 97.06 112 ARG A CA 1
ATOM 923 C C . ARG A 1 112 ? -2.541 -1.391 -9.149 1.00 97.06 112 ARG A C 1
ATOM 925 O O . ARG A 1 112 ? -2.619 -1.842 -8.008 1.00 97.06 112 ARG A O 1
ATOM 932 N N . ASN A 1 113 ? -2.332 -0.095 -9.383 1.00 98.19 113 ASN A N 1
ATOM 933 C CA . ASN A 1 113 ? -2.247 0.896 -8.309 1.00 98.19 113 ASN A CA 1
ATOM 934 C C . ASN A 1 113 ? -3.559 0.975 -7.522 1.00 98.19 113 ASN A C 1
ATOM 936 O O . ASN A 1 113 ? -3.531 1.028 -6.297 1.00 98.19 113 ASN A O 1
ATOM 940 N N . ASP A 1 114 ? -4.706 0.986 -8.206 1.00 98.38 114 ASP A N 1
ATOM 941 C CA . ASP A 1 114 ? -6.009 1.069 -7.541 1.00 98.38 114 ASP A CA 1
ATOM 942 C C . ASP A 1 114 ? -6.286 -0.196 -6.732 1.00 98.38 114 ASP A C 1
ATOM 944 O O . ASP A 1 114 ? -6.778 -0.100 -5.610 1.00 98.38 114 ASP A O 1
ATOM 948 N N . LEU A 1 115 ? -5.900 -1.364 -7.257 1.00 98.50 115 LEU A N 1
ATOM 949 C CA . LEU A 1 115 ? -5.983 -2.628 -6.529 1.00 98.50 115 LEU A CA 1
ATOM 950 C C . LEU A 1 115 ? -5.164 -2.586 -5.234 1.00 98.50 115 LEU A C 1
ATOM 952 O O . LEU A 1 115 ? -5.686 -2.893 -4.165 1.00 98.50 115 LEU A O 1
ATOM 956 N N . LEU A 1 116 ? -3.906 -2.141 -5.311 1.00 98.50 116 LEU A N 1
ATOM 957 C CA . LEU A 1 116 ? -3.043 -2.008 -4.139 1.00 98.50 116 LEU A CA 1
ATOM 958 C C . LEU A 1 116 ? -3.638 -1.046 -3.101 1.00 98.50 116 LEU A C 1
ATOM 960 O O . LEU A 1 116 ? -3.737 -1.390 -1.923 1.00 98.50 116 LEU A O 1
ATOM 964 N N . ILE A 1 117 ? -4.036 0.156 -3.531 1.00 98.69 117 ILE A N 1
ATOM 965 C CA . ILE A 1 117 ? -4.534 1.192 -2.621 1.00 98.69 117 ILE A CA 1
ATOM 966 C C . ILE A 1 117 ? -5.849 0.772 -1.967 1.00 98.69 117 ILE A C 1
ATOM 968 O O . ILE A 1 117 ? -5.997 0.945 -0.758 1.00 98.69 117 ILE A O 1
ATOM 972 N N . LEU A 1 118 ? -6.787 0.203 -2.727 1.00 98.56 118 LEU A N 1
ATOM 973 C CA . LEU A 1 118 ? -8.054 -0.272 -2.174 1.00 98.56 118 LEU A CA 1
ATOM 974 C C . LEU A 1 118 ? -7.852 -1.477 -1.251 1.00 98.56 118 LEU A C 1
ATOM 976 O O . LEU A 1 118 ? -8.512 -1.546 -0.219 1.00 98.56 118 LEU A O 1
ATOM 980 N N . GLY A 1 119 ? -6.906 -2.374 -1.551 1.00 98.12 119 GLY A N 1
ATOM 981 C CA . GLY A 1 119 ? -6.533 -3.467 -0.650 1.00 98.12 119 GLY A CA 1
ATOM 982 C C . GLY A 1 119 ? -6.035 -2.956 0.705 1.00 98.12 119 GLY A C 1
ATOM 983 O O . GLY A 1 119 ? -6.570 -3.343 1.746 1.00 98.12 119 GLY A O 1
ATOM 984 N N . ILE A 1 120 ? -5.076 -2.018 0.697 1.00 98.62 120 ILE A N 1
ATOM 985 C CA . ILE A 1 120 ? -4.571 -1.371 1.921 1.00 98.62 120 ILE A CA 1
ATOM 986 C C . ILE A 1 120 ? -5.709 -0.658 2.656 1.00 98.62 120 ILE A C 1
ATOM 988 O O . ILE A 1 120 ? -5.886 -0.845 3.859 1.00 98.62 120 ILE A O 1
ATOM 992 N N . TYR A 1 121 ? -6.509 0.133 1.938 1.00 98.62 121 TYR A N 1
ATOM 993 C CA . TYR A 1 121 ? -7.584 0.909 2.540 1.00 98.62 121 TYR A CA 1
ATOM 994 C C . TYR A 1 121 ? -8.644 0.028 3.203 1.00 98.62 121 TYR A C 1
ATOM 996 O O . TYR A 1 121 ? -9.002 0.281 4.348 1.00 98.62 121 TYR A O 1
ATOM 1004 N N . LYS A 1 122 ? -9.110 -1.034 2.537 1.00 97.75 122 LYS A N 1
ATOM 1005 C CA . LYS A 1 122 ? -10.108 -1.955 3.101 1.00 97.75 122 LYS A CA 1
ATOM 1006 C C . LYS A 1 122 ? -9.588 -2.671 4.346 1.00 97.75 122 LYS A C 1
ATOM 1008 O O . LYS A 1 122 ? -10.352 -2.910 5.278 1.00 97.75 122 LYS A O 1
ATOM 1013 N N . MET A 1 123 ? -8.291 -2.973 4.392 1.00 96.69 123 MET A N 1
ATOM 1014 C CA . MET A 1 123 ? -7.657 -3.557 5.573 1.00 96.69 123 MET A CA 1
ATOM 1015 C C . MET A 1 123 ? -7.629 -2.573 6.749 1.00 96.69 123 MET A C 1
ATOM 1017 O O . MET A 1 123 ? -8.015 -2.940 7.856 1.00 96.69 123 MET A O 1
ATOM 1021 N N . ILE A 1 124 ? -7.267 -1.310 6.498 1.00 97.94 124 ILE A N 1
ATOM 1022 C CA . ILE A 1 124 ? -7.320 -0.235 7.504 1.00 97.94 124 ILE A CA 1
ATOM 1023 C C . ILE A 1 124 ? -8.769 -0.002 7.956 1.00 97.94 124 ILE A C 1
ATOM 1025 O O . ILE A 1 124 ? -9.039 0.081 9.151 1.00 97.94 124 ILE A O 1
ATOM 1029 N N . TYR A 1 125 ? -9.712 0.067 7.014 1.00 96.62 125 TYR A N 1
ATOM 1030 C CA . TYR A 1 125 ? -11.138 0.264 7.277 1.00 96.62 125 TYR A CA 1
ATOM 1031 C C . TYR A 1 125 ? -11.689 -0.799 8.231 1.00 96.62 125 TYR A C 1
ATOM 1033 O O . TYR A 1 125 ? -12.408 -0.467 9.174 1.00 96.62 125 TYR A O 1
ATOM 1041 N N . LYS A 1 126 ? -11.315 -2.066 8.001 1.00 94.69 126 LYS A N 1
ATOM 1042 C CA . LYS A 1 126 ? -11.684 -3.192 8.857 1.00 94.69 126 LYS A CA 1
ATOM 1043 C C . LYS A 1 126 ? -11.060 -3.072 10.251 1.00 94.69 126 LYS A C 1
ATOM 1045 O O . LYS A 1 126 ? -11.791 -3.118 11.231 1.00 94.69 126 LYS A O 1
ATOM 1050 N N . ALA A 1 127 ? -9.742 -2.894 10.338 1.00 94.94 127 ALA A N 1
ATOM 1051 C CA . ALA A 1 127 ? -9.016 -2.914 11.610 1.00 94.94 127 ALA A CA 1
ATOM 1052 C C . ALA A 1 127 ? -9.406 -1.766 12.555 1.00 94.94 127 ALA A C 1
ATOM 1054 O O . ALA A 1 127 ? -9.557 -1.970 13.755 1.00 94.94 127 ALA A O 1
ATOM 1055 N N . TYR A 1 128 ? -9.655 -0.577 12.003 1.00 94.62 128 TYR A N 1
ATOM 1056 C CA . TYR A 1 128 ? -10.149 0.573 12.764 1.00 94.62 128 TYR A CA 1
ATOM 1057 C C . TYR A 1 128 ? -11.678 0.596 12.918 1.00 94.62 128 TYR A C 1
ATOM 1059 O O . TYR A 1 128 ? -12.222 1.604 13.373 1.00 94.62 128 TYR A O 1
ATOM 1067 N N . GLU A 1 129 ? -12.368 -0.475 12.510 1.00 91.69 129 GLU A N 1
ATOM 1068 C CA . GLU A 1 129 ? -13.820 -0.658 12.618 1.00 91.69 129 GLU A CA 1
ATOM 1069 C C . GLU A 1 129 ? -14.623 0.570 12.155 1.00 91.69 129 GLU A C 1
ATOM 1071 O O . GLU A 1 129 ? -15.564 1.008 12.813 1.00 91.69 129 GLU A O 1
ATOM 1076 N N . MET A 1 130 ? -14.246 1.158 11.013 1.00 91.25 130 MET A N 1
ATOM 1077 C CA . MET A 1 130 ? -14.794 2.444 10.547 1.00 91.25 130 MET A CA 1
ATOM 1078 C C . MET A 1 130 ? -16.281 2.394 10.161 1.00 91.25 130 MET A C 1
ATOM 1080 O O . MET A 1 130 ? -16.893 3.433 9.921 1.00 91.25 130 MET A O 1
ATOM 1084 N N . ASN A 1 131 ? -16.861 1.198 10.072 1.00 86.12 131 ASN A N 1
ATOM 1085 C CA . ASN A 1 131 ? -18.297 0.989 9.901 1.00 86.12 131 ASN A CA 1
ATOM 1086 C C . ASN A 1 131 ? -19.088 1.113 11.211 1.00 86.12 131 ASN A C 1
ATOM 1088 O O . ASN A 1 131 ? -20.311 1.234 11.160 1.00 86.12 131 ASN A O 1
ATOM 1092 N N . LYS A 1 132 ? -18.427 1.042 12.370 1.00 80.56 132 LYS A N 1
ATOM 1093 C CA . LYS A 1 132 ? -19.068 1.201 13.675 1.00 80.56 132 LYS A CA 1
ATOM 1094 C C . LYS A 1 132 ? -19.086 2.676 14.082 1.00 80.56 132 LYS A C 1
ATOM 1096 O O . LYS A 1 132 ? -18.224 3.464 13.696 1.00 80.56 132 LYS A O 1
ATOM 1101 N N . ASN A 1 133 ? -20.081 3.039 14.892 1.00 63.66 133 ASN A N 1
ATOM 1102 C CA . ASN A 1 133 ? -20.104 4.333 15.577 1.00 63.66 133 ASN A CA 1
ATOM 1103 C C . ASN A 1 133 ? -18.925 4.444 16.568 1.00 63.66 133 ASN A C 1
ATOM 1105 O O . ASN A 1 133 ? -18.251 3.453 16.840 1.00 63.66 133 ASN A O 1
ATOM 1109 N N . TYR A 1 134 ? -18.694 5.656 17.089 1.00 61.88 134 TYR A N 1
ATOM 1110 C CA . TYR A 1 134 ? -17.584 6.026 17.980 1.00 61.88 134 TYR A CA 1
ATOM 1111 C C . TYR A 1 134 ? -17.093 4.907 18.912 1.00 61.88 134 TYR A C 1
ATOM 1113 O O . TYR A 1 134 ? -17.858 4.328 19.682 1.00 61.88 134 TYR A O 1
ATOM 1121 N N . GLN A 1 135 ? -15.782 4.674 18.886 1.00 68.00 135 GLN A N 1
ATOM 1122 C CA . GLN A 1 135 ? -15.091 3.819 19.846 1.00 68.00 135 GLN A CA 1
ATOM 1123 C C . GLN A 1 135 ? -14.754 4.662 21.077 1.00 68.00 135 GLN A C 1
ATOM 1125 O O . GLN A 1 135 ? -13.920 5.563 21.009 1.00 68.00 135 GLN A O 1
ATOM 1130 N N . PHE A 1 136 ? -15.428 4.400 22.195 1.00 61.41 136 PHE A N 1
ATOM 1131 C CA . PHE A 1 136 ? -15.254 5.172 23.432 1.00 61.41 136 PHE A CA 1
ATOM 1132 C C . PHE A 1 136 ? -14.026 4.740 24.253 1.00 61.41 136 PHE A C 1
ATOM 1134 O O . PHE A 1 136 ? -13.652 5.426 25.200 1.00 61.41 136 PHE A O 1
ATOM 1141 N N . SER A 1 137 ? -13.394 3.614 23.906 1.00 67.69 137 SER A N 1
ATOM 1142 C CA . SER A 1 137 ? -12.251 3.040 24.620 1.00 67.69 137 SER A CA 1
ATOM 1143 C C . SER A 1 137 ? -11.225 2.466 23.642 1.00 67.69 137 SER A C 1
ATOM 1145 O O . SER A 1 137 ? -11.583 1.964 22.583 1.00 67.69 137 SER A O 1
ATOM 1147 N N . ALA A 1 138 ? -9.938 2.505 23.988 1.00 68.62 138 ALA A N 1
ATOM 1148 C CA . ALA A 1 138 ? -8.898 1.874 23.176 1.00 68.62 138 ALA A CA 1
ATOM 1149 C C . ALA A 1 138 ? -9.012 0.338 23.173 1.00 68.62 138 ALA A C 1
ATOM 1151 O O . ALA A 1 138 ? -8.707 -0.300 22.171 1.00 68.62 138 ALA A O 1
ATOM 1152 N N . ILE A 1 139 ? -9.501 -0.268 24.260 1.00 73.31 139 ILE A N 1
ATOM 1153 C CA . ILE A 1 139 ? -9.614 -1.732 24.367 1.00 73.31 139 ILE A CA 1
ATOM 1154 C C . ILE A 1 139 ? -10.776 -2.321 23.553 1.00 73.31 139 ILE A C 1
ATOM 1156 O O . ILE A 1 139 ? -10.859 -3.536 23.404 1.00 73.31 139 ILE A O 1
ATOM 1160 N N . SER A 1 140 ? -11.697 -1.488 23.050 1.00 78.88 140 SER A N 1
ATOM 1161 C CA . SER A 1 140 ? -12.832 -1.969 22.253 1.00 78.88 140 SER A CA 1
ATOM 1162 C C . SER A 1 140 ? -12.471 -2.254 20.796 1.00 78.88 140 SER A C 1
ATOM 1164 O O . SER A 1 140 ? -13.243 -2.918 20.106 1.00 78.88 140 SER A O 1
ATOM 1166 N N . TYR A 1 141 ? -11.304 -1.798 20.332 1.00 83.81 141 TYR A N 1
ATOM 1167 C CA . TYR A 1 141 ? -10.785 -2.161 19.019 1.00 83.81 141 TYR A CA 1
ATOM 1168 C C . TYR A 1 141 ? -10.396 -3.643 18.975 1.00 83.81 141 TYR A C 1
ATOM 1170 O O . TYR A 1 141 ? -9.853 -4.198 19.932 1.00 83.81 141 TYR A O 1
ATOM 1178 N N . ASN A 1 142 ? -10.629 -4.285 17.830 1.00 89.94 142 ASN A N 1
ATOM 1179 C CA . ASN A 1 142 ? -10.267 -5.680 17.632 1.00 89.94 142 ASN A CA 1
ATOM 1180 C C . ASN A 1 142 ? -8.736 -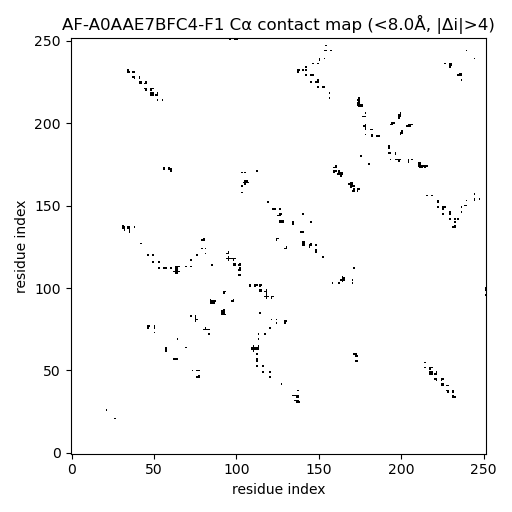5.832 17.533 1.00 89.94 142 ASN A C 1
ATOM 1182 O O . ASN A 1 142 ? -8.121 -5.466 16.530 1.00 89.94 142 ASN A O 1
ATOM 1186 N N . GLN A 1 143 ? -8.133 -6.401 18.579 1.00 90.94 143 GLN A N 1
ATOM 1187 C CA . GLN A 1 143 ? -6.696 -6.675 18.653 1.00 90.94 143 GLN A CA 1
ATOM 1188 C C . GLN A 1 143 ? -6.197 -7.530 17.481 1.00 90.94 143 GLN A C 1
ATOM 1190 O O . GLN A 1 143 ? -5.165 -7.213 16.897 1.00 90.94 143 GLN A O 1
ATOM 1195 N N . GLU A 1 144 ? -6.925 -8.585 17.112 1.00 91.62 144 GLU A N 1
ATOM 1196 C CA . GLU A 1 144 ? -6.525 -9.495 16.037 1.00 91.62 144 GLU A CA 1
ATOM 1197 C C . GLU A 1 144 ? -6.471 -8.775 14.683 1.00 91.62 144 GLU A C 1
ATOM 1199 O O . GLU A 1 144 ? -5.499 -8.917 13.941 1.00 91.62 144 GLU A O 1
ATOM 1204 N N . ASP A 1 145 ? -7.482 -7.966 14.362 1.00 93.44 145 ASP A N 1
ATOM 1205 C CA . ASP A 1 145 ? -7.516 -7.217 13.106 1.00 93.44 145 ASP A CA 1
ATOM 1206 C C . ASP A 1 145 ? -6.453 -6.105 13.066 1.00 93.44 145 ASP A C 1
ATOM 1208 O O . ASP A 1 145 ? -5.852 -5.876 12.013 1.00 93.44 145 ASP A O 1
ATOM 1212 N N . MET A 1 146 ? -6.164 -5.454 14.198 1.00 94.69 146 MET A N 1
ATOM 1213 C CA . MET A 1 146 ? -5.095 -4.452 14.304 1.00 94.69 146 MET A CA 1
ATOM 1214 C C . MET A 1 146 ? -3.697 -5.068 14.167 1.00 94.69 146 MET A C 1
ATOM 1216 O O . MET A 1 146 ? -2.862 -4.535 13.430 1.00 94.69 146 MET A O 1
ATOM 1220 N N . THR A 1 147 ? -3.441 -6.209 14.813 1.00 93.88 147 THR A N 1
ATOM 1221 C CA . THR A 1 147 ? -2.178 -6.947 14.660 1.00 93.88 147 THR A CA 1
ATOM 1222 C C . THR A 1 147 ? -2.006 -7.425 13.219 1.00 93.88 147 THR A C 1
ATOM 1224 O O . THR A 1 147 ? -0.961 -7.179 12.617 1.00 93.88 147 THR A O 1
ATOM 1227 N N . LYS A 1 148 ? -3.057 -7.995 12.611 1.00 92.94 148 LYS A N 1
ATOM 1228 C CA . LYS A 1 148 ? -3.033 -8.400 11.196 1.00 92.94 148 LYS A CA 1
ATOM 1229 C C . LYS A 1 148 ? -2.756 -7.230 10.261 1.00 92.94 148 LYS A C 1
ATOM 1231 O O . LYS A 1 148 ? -1.975 -7.388 9.328 1.00 92.94 148 LYS A O 1
ATOM 1236 N N . LEU A 1 149 ? -3.360 -6.060 10.492 1.00 95.88 149 LEU A N 1
ATOM 1237 C CA . LEU A 1 149 ? -3.070 -4.856 9.706 1.00 95.88 149 LEU A CA 1
ATOM 1238 C C . LEU A 1 149 ? -1.575 -4.513 9.764 1.00 95.88 149 LEU A C 1
ATOM 1240 O O . LEU A 1 149 ? -0.963 -4.288 8.719 1.00 95.88 149 LEU A O 1
ATOM 1244 N N . TYR A 1 150 ? -0.992 -4.482 10.964 1.00 96.50 150 TYR A N 1
ATOM 1245 C CA . TYR A 1 150 ? 0.422 -4.157 11.153 1.00 96.50 150 TYR A CA 1
ATOM 1246 C C . TYR A 1 150 ? 1.343 -5.140 10.423 1.00 96.50 150 TYR A C 1
ATOM 1248 O O . TYR A 1 150 ? 2.250 -4.722 9.700 1.00 96.50 150 TYR A O 1
ATOM 1256 N N . GLU A 1 151 ? 1.074 -6.439 10.545 1.00 93.06 151 GLU A N 1
ATOM 1257 C CA . GLU A 1 151 ? 1.839 -7.482 9.862 1.00 93.06 151 GLU A CA 1
ATOM 1258 C C . GLU A 1 151 ? 1.713 -7.363 8.337 1.00 93.06 151 GLU A C 1
ATOM 1260 O O . GLU A 1 151 ? 2.707 -7.290 7.608 1.00 93.06 151 GLU A O 1
ATOM 1265 N N . TYR A 1 152 ? 0.485 -7.264 7.829 1.00 93.25 152 TYR A N 1
ATOM 1266 C CA . TYR A 1 152 ? 0.250 -7.173 6.394 1.00 93.25 152 TYR A CA 1
ATOM 1267 C C . TYR A 1 152 ? 0.887 -5.931 5.778 1.00 93.25 152 TYR A C 1
ATOM 1269 O O . TYR A 1 152 ? 1.401 -6.016 4.666 1.00 93.25 152 TYR A O 1
ATOM 1277 N N . LEU A 1 153 ? 0.902 -4.786 6.465 1.00 96.81 153 LEU A N 1
ATOM 1278 C CA . LEU A 1 153 ? 1.564 -3.590 5.942 1.00 96.81 153 LEU A CA 1
ATOM 1279 C C . LEU A 1 153 ? 3.079 -3.788 5.784 1.00 96.81 153 LEU A C 1
ATOM 1281 O O . LEU A 1 153 ? 3.646 -3.301 4.805 1.00 96.81 153 LEU A O 1
ATOM 1285 N N . GLN A 1 154 ? 3.732 -4.541 6.676 1.00 95.00 154 GLN A N 1
ATOM 1286 C CA . GLN A 1 154 ? 5.147 -4.901 6.523 1.00 95.00 154 GLN A CA 1
ATOM 1287 C C . GLN A 1 154 ? 5.368 -5.805 5.296 1.00 95.00 154 GLN A C 1
ATOM 1289 O O . GLN A 1 154 ? 6.295 -5.575 4.512 1.00 95.00 154 GLN A O 1
ATOM 1294 N N . ILE A 1 155 ? 4.481 -6.783 5.072 1.00 93.69 155 ILE A N 1
ATOM 1295 C CA . ILE A 1 155 ? 4.516 -7.660 3.887 1.00 93.69 155 ILE A CA 1
ATOM 1296 C C . ILE A 1 155 ? 4.281 -6.852 2.609 1.00 93.69 155 ILE A C 1
ATOM 1298 O O . ILE A 1 155 ? 5.042 -6.971 1.650 1.00 93.69 155 ILE A O 1
ATOM 1302 N N . VAL A 1 156 ? 3.255 -6.001 2.596 1.00 95.56 156 VAL A N 1
ATOM 1303 C CA . VAL A 1 156 ? 2.895 -5.136 1.467 1.00 95.56 156 VAL A CA 1
ATOM 1304 C C . VAL A 1 156 ? 4.044 -4.192 1.128 1.00 95.56 156 VAL A C 1
ATOM 1306 O O . VAL A 1 156 ? 4.434 -4.116 -0.035 1.00 95.56 156 VAL A O 1
ATOM 1309 N N . ARG A 1 157 ? 4.645 -3.531 2.126 1.00 95.69 157 ARG A N 1
ATOM 1310 C CA . ARG A 1 157 ? 5.841 -2.688 1.960 1.00 95.69 157 ARG A CA 1
ATOM 1311 C C . ARG A 1 157 ? 6.960 -3.445 1.249 1.00 95.69 157 ARG A C 1
ATOM 1313 O O . ARG A 1 157 ? 7.525 -2.942 0.279 1.00 95.69 157 ARG A O 1
ATOM 1320 N N . TRP A 1 158 ? 7.259 -4.662 1.702 1.00 93.94 158 TRP A N 1
ATOM 1321 C CA . TRP A 1 158 ? 8.282 -5.497 1.082 1.00 93.94 158 TRP A CA 1
ATOM 1322 C C . TRP A 1 158 ? 7.905 -5.890 -0.353 1.00 93.94 158 TRP A C 1
ATOM 1324 O O . TRP A 1 158 ? 8.695 -5.645 -1.266 1.00 93.94 158 TRP A O 1
ATOM 1334 N N . LYS A 1 159 ? 6.687 -6.411 -0.575 1.00 94.81 159 LYS A N 1
ATOM 1335 C CA . LYS A 1 159 ? 6.209 -6.846 -1.897 1.00 94.81 159 LYS A CA 1
ATOM 1336 C C . LYS A 1 159 ? 6.188 -5.697 -2.907 1.00 94.81 159 LYS A C 1
ATOM 1338 O O . LYS A 1 159 ? 6.587 -5.915 -4.046 1.00 94.81 159 LYS A O 1
ATOM 1343 N N . ILE A 1 160 ? 5.800 -4.480 -2.520 1.00 96.00 160 ILE A N 1
ATOM 1344 C CA . ILE A 1 160 ? 5.850 -3.305 -3.409 1.00 96.00 160 ILE A CA 1
ATOM 1345 C C . ILE A 1 160 ? 7.277 -3.051 -3.911 1.00 96.00 160 ILE A C 1
ATOM 1347 O O . ILE A 1 160 ? 7.477 -2.708 -5.074 1.00 96.00 160 ILE A O 1
ATOM 1351 N N . ARG A 1 161 ? 8.276 -3.224 -3.041 1.00 93.12 161 ARG A N 1
ATOM 1352 C CA . ARG A 1 161 ? 9.677 -2.932 -3.358 1.00 93.12 161 ARG A CA 1
ATOM 1353 C C . ARG A 1 161 ? 10.317 -3.981 -4.266 1.00 93.12 161 ARG A C 1
ATOM 1355 O O . ARG A 1 161 ? 11.215 -3.640 -5.037 1.00 93.12 161 ARG A O 1
ATOM 1362 N N . THR A 1 162 ? 9.911 -5.243 -4.126 1.00 92.69 162 THR A N 1
ATOM 1363 C CA . THR A 1 162 ? 10.644 -6.395 -4.673 1.00 92.69 162 THR A CA 1
ATOM 1364 C C . THR A 1 162 ? 9.897 -7.176 -5.745 1.00 92.69 162 THR A C 1
ATOM 1366 O O . THR A 1 162 ? 10.555 -7.850 -6.533 1.00 92.69 162 THR A O 1
ATOM 1369 N N . SER A 1 163 ? 8.564 -7.114 -5.789 1.00 94.12 163 SER A N 1
ATOM 1370 C CA . SER A 1 163 ? 7.780 -7.977 -6.678 1.00 94.12 163 SER A CA 1
ATOM 1371 C C . SER A 1 163 ? 7.943 -7.574 -8.136 1.00 94.12 163 SER A C 1
ATOM 1373 O O . SER A 1 163 ? 7.958 -6.386 -8.480 1.00 94.12 163 SER A O 1
ATOM 1375 N N . LYS A 1 164 ? 8.021 -8.588 -8.994 1.00 93.81 164 LYS A N 1
ATOM 1376 C CA . LYS A 1 164 ? 8.201 -8.448 -10.433 1.00 93.81 164 LYS A CA 1
ATOM 1377 C C . LYS A 1 164 ? 7.226 -9.332 -11.198 1.00 93.81 164 LYS A C 1
ATOM 1379 O O . LYS A 1 164 ? 6.701 -10.291 -10.637 1.00 93.81 164 LYS A O 1
ATOM 1384 N N . ASP A 1 165 ? 6.976 -8.980 -12.450 1.00 93.56 165 ASP A N 1
ATOM 1385 C CA . ASP A 1 165 ? 6.205 -9.801 -13.378 1.00 93.56 165 ASP A CA 1
ATOM 1386 C C . ASP A 1 165 ? 7.053 -10.934 -13.986 1.00 93.56 165 ASP A C 1
ATOM 1388 O O . ASP A 1 165 ? 8.255 -11.057 -13.725 1.00 93.56 165 ASP A O 1
ATOM 1392 N N . ASP A 1 166 ? 6.427 -11.745 -14.841 1.00 92.88 166 ASP A N 1
ATOM 1393 C CA . ASP A 1 166 ? 7.087 -12.856 -15.546 1.00 92.88 166 ASP A CA 1
ATOM 1394 C C . ASP A 1 166 ? 8.190 -12.388 -16.521 1.00 92.88 166 ASP A C 1
ATOM 1396 O O . ASP A 1 166 ? 8.967 -13.194 -17.031 1.00 92.88 166 ASP A O 1
ATOM 1400 N N . LYS A 1 167 ? 8.281 -11.078 -16.784 1.00 90.56 167 LYS A N 1
ATOM 1401 C CA . LYS A 1 167 ? 9.316 -10.440 -17.610 1.00 90.56 167 LYS A CA 1
ATOM 1402 C C . LYS A 1 167 ? 10.404 -9.777 -16.766 1.00 90.56 167 LYS A C 1
ATOM 1404 O O . LYS A 1 167 ? 11.240 -9.059 -17.312 1.00 90.56 167 LYS A O 1
ATOM 1409 N N . ASN A 1 168 ? 10.424 -10.031 -15.454 1.00 89.50 168 ASN A N 1
ATOM 1410 C CA . ASN A 1 168 ? 11.375 -9.460 -14.501 1.00 89.50 168 ASN A CA 1
ATOM 1411 C C . ASN A 1 168 ? 11.294 -7.915 -14.407 1.00 89.50 168 ASN A C 1
ATOM 1413 O O . ASN A 1 168 ? 12.241 -7.268 -13.941 1.00 89.50 168 ASN A O 1
ATOM 1417 N N . GLU A 1 169 ? 10.162 -7.320 -14.799 1.00 92.12 169 GLU A N 1
ATOM 1418 C CA . GLU A 1 169 ? 9.857 -5.903 -14.596 1.00 92.12 169 GLU A CA 1
ATOM 1419 C C . GLU A 1 169 ? 9.176 -5.698 -13.240 1.00 92.12 169 GLU A C 1
ATOM 1421 O O . GLU A 1 169 ? 8.356 -6.506 -12.813 1.00 92.12 169 GLU A O 1
ATOM 1426 N N . TYR A 1 170 ? 9.505 -4.613 -12.535 1.00 94.56 170 TYR A N 1
ATOM 1427 C CA . TYR A 1 170 ? 8.867 -4.312 -11.252 1.00 94.56 170 TYR A CA 1
ATOM 1428 C C . TYR A 1 170 ? 7.362 -4.098 -11.416 1.00 94.56 170 TYR A C 1
ATOM 1430 O O . TYR A 1 170 ? 6.928 -3.327 -12.270 1.00 94.56 170 TYR A O 1
ATOM 1438 N N . LEU A 1 171 ? 6.570 -4.715 -10.531 1.00 96.00 171 LEU A N 1
ATOM 1439 C CA . LEU A 1 171 ? 5.119 -4.503 -10.502 1.00 96.00 171 LEU A CA 1
ATOM 1440 C C . LEU A 1 171 ? 4.763 -3.058 -10.124 1.00 96.00 171 LEU A C 1
ATOM 1442 O O . LEU A 1 171 ? 3.748 -2.530 -10.577 1.00 96.00 171 LEU A O 1
ATOM 1446 N N . PHE A 1 172 ? 5.611 -2.424 -9.308 1.00 96.50 172 PHE A N 1
ATOM 1447 C CA . PHE A 1 172 ? 5.474 -1.039 -8.872 1.00 96.50 172 PHE A CA 1
ATOM 1448 C C . PHE A 1 172 ? 6.823 -0.325 -8.964 1.00 96.50 172 PHE A C 1
ATOM 1450 O O . PHE A 1 172 ? 7.743 -0.603 -8.191 1.00 96.50 172 PHE A O 1
ATOM 1457 N N . ASN A 1 173 ? 6.935 0.654 -9.862 1.00 96.06 173 ASN A N 1
ATOM 1458 C CA . ASN A 1 173 ? 8.089 1.546 -9.853 1.00 96.06 173 ASN A CA 1
ATOM 1459 C C . ASN A 1 173 ? 7.936 2.500 -8.669 1.00 96.06 173 ASN A C 1
ATOM 1461 O O . ASN A 1 173 ? 6.941 3.224 -8.580 1.00 96.06 173 ASN A O 1
ATOM 1465 N N . THR A 1 174 ? 8.902 2.496 -7.753 1.00 95.50 174 THR A N 1
ATOM 1466 C CA . THR A 1 174 ? 8.819 3.277 -6.507 1.00 95.50 174 THR A CA 1
ATOM 1467 C C . THR A 1 174 ? 10.155 3.909 -6.143 1.00 95.50 174 THR A C 1
ATOM 1469 O O . THR A 1 174 ? 10.244 5.133 -6.081 1.00 95.50 174 THR A O 1
ATOM 1472 N N . TRP A 1 175 ? 11.200 3.104 -5.960 1.00 93.44 175 TRP A N 1
ATOM 1473 C CA . TRP A 1 175 ? 12.510 3.566 -5.488 1.00 93.44 175 TRP A CA 1
ATOM 1474 C C . TRP A 1 175 ? 13.564 3.698 -6.587 1.00 93.44 175 TRP A C 1
ATOM 1476 O O . TRP A 1 175 ? 14.543 4.421 -6.418 1.00 93.44 175 TRP A O 1
ATOM 1486 N N . GLN A 1 176 ? 13.361 3.012 -7.708 1.00 94.94 176 GLN A N 1
ATOM 1487 C CA . GLN A 1 176 ? 14.300 2.972 -8.820 1.00 94.94 176 GLN A CA 1
ATOM 1488 C C . GLN A 1 176 ? 14.317 4.318 -9.550 1.00 94.94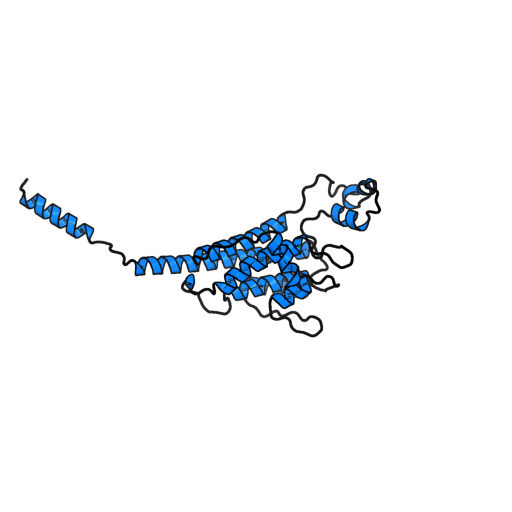 176 GLN A C 1
ATOM 1490 O O . GLN A 1 176 ? 13.252 4.882 -9.823 1.00 94.94 176 GLN A O 1
ATOM 1495 N N . ASN A 1 177 ? 15.503 4.786 -9.932 1.00 94.50 177 ASN A N 1
ATOM 1496 C CA . ASN A 1 177 ? 15.677 5.914 -10.849 1.00 94.50 177 ASN A CA 1
ATOM 1497 C C . ASN A 1 177 ? 15.309 5.498 -12.283 1.00 94.50 177 ASN A C 1
ATOM 1499 O O . ASN A 1 177 ? 15.258 4.306 -12.602 1.00 94.50 177 ASN A O 1
ATOM 1503 N N . ASN A 1 178 ? 15.002 6.458 -13.159 1.00 94.38 178 ASN A N 1
ATOM 1504 C CA . ASN A 1 178 ? 14.576 6.133 -14.524 1.00 94.38 178 ASN A CA 1
ATOM 1505 C C . ASN A 1 178 ? 15.676 5.421 -15.309 1.00 94.38 178 ASN A C 1
ATOM 1507 O O . ASN A 1 178 ? 15.387 4.438 -15.993 1.00 94.38 178 ASN A O 1
ATOM 1511 N N . TRP A 1 179 ? 16.931 5.850 -15.152 1.00 93.94 179 TRP A N 1
ATOM 1512 C CA . TRP A 1 179 ? 18.058 5.180 -15.801 1.00 93.94 179 TRP A CA 1
ATOM 1513 C C . TRP A 1 179 ? 18.219 3.725 -15.339 1.00 93.94 179 TRP A C 1
ATOM 1515 O O . TRP A 1 179 ? 18.552 2.865 -16.146 1.00 93.94 179 TRP A O 1
ATOM 1525 N N . GLN A 1 180 ? 17.922 3.409 -14.072 1.00 93.75 180 GLN A N 1
ATOM 1526 C CA . GLN A 1 180 ? 18.009 2.036 -13.550 1.00 93.75 180 GLN A CA 1
ATOM 1527 C C . GLN A 1 180 ? 16.956 1.127 -14.192 1.00 93.75 180 GLN A C 1
ATOM 1529 O O . GLN A 1 180 ? 17.242 -0.022 -14.527 1.00 93.75 180 GLN A O 1
ATOM 1534 N N . LEU A 1 181 ? 15.741 1.650 -14.392 1.00 93.62 181 LEU A N 1
ATOM 1535 C CA . LEU A 1 181 ? 14.667 0.934 -15.083 1.00 93.62 181 LEU A CA 1
ATOM 1536 C C . LEU A 1 181 ? 14.993 0.728 -16.568 1.00 93.62 181 LEU A C 1
ATOM 1538 O O . LEU A 1 181 ? 14.714 -0.335 -17.115 1.00 93.62 181 LEU A O 1
ATOM 1542 N N . GLU A 1 182 ? 15.587 1.729 -17.217 1.00 93.12 182 GLU A N 1
ATOM 1543 C CA . GLU A 1 182 ? 16.005 1.645 -18.617 1.00 93.12 182 GLU A CA 1
ATOM 1544 C C . GLU A 1 182 ? 17.153 0.646 -18.807 1.00 93.12 182 GLU A C 1
ATOM 1546 O O . GLU A 1 182 ? 17.082 -0.217 -19.685 1.00 93.12 182 GLU A O 1
ATOM 1551 N N . LEU A 1 183 ? 18.170 0.714 -17.942 1.00 92.69 183 LEU A N 1
ATOM 1552 C CA . LEU A 1 183 ? 19.302 -0.206 -17.937 1.00 92.69 183 LEU A CA 1
ATOM 1553 C C . LEU A 1 183 ? 18.829 -1.649 -17.774 1.00 92.69 183 LEU A C 1
ATOM 1555 O O . LEU A 1 183 ? 19.227 -2.504 -18.556 1.00 92.69 183 LEU A O 1
ATOM 1559 N N . ALA A 1 184 ? 17.929 -1.917 -16.823 1.00 90.69 184 ALA A N 1
ATOM 1560 C CA . ALA A 1 184 ? 17.402 -3.262 -16.587 1.00 90.69 184 ALA A CA 1
ATOM 1561 C C . ALA A 1 184 ? 16.727 -3.882 -17.827 1.00 90.69 184 ALA A C 1
ATOM 1563 O O . ALA A 1 184 ? 16.731 -5.101 -17.969 1.00 90.69 184 ALA A O 1
ATOM 1564 N N . LYS A 1 185 ? 16.172 -3.059 -18.728 1.00 90.06 185 LYS A N 1
ATOM 1565 C CA . LYS A 1 185 ? 15.540 -3.516 -19.977 1.00 90.06 185 LYS A CA 1
ATOM 1566 C C . LYS A 1 185 ? 16.526 -3.677 -21.134 1.00 90.06 185 LYS A C 1
ATOM 1568 O O . LYS A 1 185 ? 16.288 -4.491 -22.019 1.00 90.06 185 LYS A O 1
ATOM 1573 N N . LYS A 1 186 ? 17.590 -2.869 -21.164 1.00 90.75 186 LYS A N 1
ATOM 1574 C CA . LYS A 1 186 ? 18.544 -2.795 -22.284 1.00 90.75 186 LYS A CA 1
ATOM 1575 C C . LYS A 1 186 ? 19.848 -3.555 -22.049 1.00 90.75 186 LYS A C 1
ATOM 1577 O O . LYS A 1 186 ? 20.590 -3.765 -23.002 1.00 90.75 186 LYS A O 1
ATOM 1582 N N . TYR A 1 187 ? 20.158 -3.927 -20.810 1.00 90.06 187 TYR A N 1
ATOM 1583 C CA . TYR A 1 187 ? 21.434 -4.544 -20.464 1.00 90.06 187 TYR A CA 1
ATOM 1584 C C . TYR A 1 187 ? 21.599 -5.917 -21.128 1.00 90.06 187 TYR A C 1
ATOM 1586 O O . TYR A 1 187 ? 20.787 -6.819 -20.933 1.00 90.06 187 TYR A O 1
ATOM 1594 N N . GLN A 1 188 ? 22.684 -6.067 -21.889 1.00 88.25 188 GLN A N 1
ATOM 1595 C CA . GLN A 1 188 ? 23.055 -7.297 -22.601 1.00 88.25 188 GLN A CA 1
ATOM 1596 C C . GLN A 1 188 ? 24.448 -7.810 -22.193 1.00 88.25 188 GLN A C 1
ATOM 1598 O O . GLN A 1 188 ? 25.057 -8.588 -22.918 1.00 88.25 188 GLN A O 1
ATOM 1603 N N . GLY A 1 189 ? 24.968 -7.369 -21.041 1.00 88.88 189 GLY A N 1
ATOM 1604 C CA . GLY A 1 189 ? 26.298 -7.750 -20.547 1.00 88.88 189 GLY A CA 1
ATOM 1605 C C . GLY A 1 189 ? 27.339 -6.627 -20.570 1.00 88.88 189 GLY A C 1
ATOM 1606 O O . GLY A 1 189 ? 28.352 -6.748 -19.888 1.00 88.88 189 GLY A O 1
ATOM 1607 N N . ASP A 1 190 ? 27.081 -5.517 -21.270 1.00 89.44 190 ASP A N 1
ATOM 1608 C CA . ASP A 1 190 ? 27.980 -4.356 -21.334 1.00 89.44 190 ASP A CA 1
ATOM 1609 C C . ASP A 1 190 ? 27.410 -3.148 -20.571 1.00 89.44 190 ASP A C 1
ATOM 1611 O O . ASP A 1 190 ? 26.282 -2.714 -20.812 1.00 89.44 190 ASP A O 1
ATOM 1615 N N . TYR A 1 191 ? 28.200 -2.601 -19.645 1.00 88.44 191 TYR A N 1
ATOM 1616 C CA . TYR A 1 191 ? 27.849 -1.422 -18.852 1.00 88.44 191 TYR A CA 1
ATOM 1617 C C . TYR A 1 191 ? 28.128 -0.093 -19.565 1.00 88.44 191 TYR A C 1
ATOM 1619 O O . TYR A 1 191 ? 27.606 0.934 -19.132 1.00 88.44 191 TYR A O 1
ATOM 1627 N N . ASN A 1 192 ? 28.863 -0.086 -20.682 1.00 89.44 192 ASN A N 1
ATOM 1628 C CA . ASN A 1 192 ? 29.086 1.129 -21.476 1.00 89.44 192 ASN A CA 1
ATOM 1629 C C . ASN A 1 192 ? 27.771 1.746 -21.981 1.00 89.44 192 ASN A C 1
ATOM 1631 O O . ASN A 1 192 ? 27.682 2.965 -22.131 1.00 89.44 192 ASN A O 1
ATOM 1635 N N . ILE A 1 193 ? 26.722 0.923 -22.130 1.00 92.56 193 ILE A N 1
ATOM 1636 C CA . ILE A 1 193 ? 25.366 1.348 -22.506 1.00 92.56 193 ILE A CA 1
ATOM 1637 C C . ILE A 1 193 ? 24.771 2.397 -21.554 1.00 92.56 193 ILE A C 1
ATOM 1639 O O . ILE A 1 193 ? 23.846 3.107 -21.941 1.00 92.56 193 ILE A O 1
ATOM 1643 N N . ILE A 1 194 ? 25.283 2.521 -20.319 1.00 92.25 194 ILE A N 1
ATOM 1644 C CA . ILE A 1 194 ? 24.802 3.498 -19.330 1.00 92.25 194 ILE A CA 1
ATOM 1645 C C . ILE A 1 194 ? 24.871 4.930 -19.878 1.00 92.25 194 ILE A C 1
ATOM 1647 O O . ILE A 1 194 ? 23.935 5.706 -19.682 1.00 92.25 194 ILE A O 1
ATOM 1651 N N . ASN A 1 195 ? 25.942 5.265 -20.601 1.00 89.50 195 ASN A N 1
ATOM 1652 C CA . ASN A 1 195 ? 26.135 6.602 -21.170 1.00 89.50 195 ASN A CA 1
ATOM 1653 C C . ASN A 1 195 ? 25.133 6.913 -22.296 1.00 89.50 195 ASN A C 1
ATOM 1655 O O . ASN A 1 195 ? 24.858 8.079 -22.581 1.00 89.50 195 ASN A O 1
ATOM 1659 N N . ASP A 1 196 ? 24.547 5.875 -22.897 1.00 93.06 196 ASP A N 1
ATOM 1660 C CA . ASP A 1 196 ? 23.565 5.976 -23.976 1.00 93.06 196 ASP A CA 1
ATOM 1661 C C . ASP A 1 196 ? 22.109 5.924 -23.486 1.00 93.06 196 ASP A C 1
ATOM 1663 O O . ASP A 1 196 ? 21.179 6.063 -24.289 1.00 93.06 196 ASP A O 1
ATOM 1667 N N . LEU A 1 197 ? 21.883 5.744 -22.179 1.00 95.19 197 LEU A N 1
ATOM 1668 C CA . LEU A 1 197 ? 20.542 5.767 -21.592 1.00 95.19 197 LEU A CA 1
ATOM 1669 C C . LEU A 1 197 ? 19.932 7.163 -21.723 1.00 95.19 197 LEU A C 1
ATOM 1671 O O . LEU A 1 197 ? 20.591 8.174 -21.479 1.00 95.19 197 LEU A O 1
ATOM 1675 N N . LEU A 1 198 ? 18.645 7.233 -22.061 1.00 95.75 198 LEU A N 1
ATOM 1676 C CA . LEU A 1 198 ? 17.953 8.477 -22.397 1.00 95.75 198 LEU A CA 1
ATOM 1677 C C . LEU A 1 198 ? 18.039 9.524 -21.279 1.00 95.75 198 LEU A C 1
ATOM 1679 O O . LEU A 1 198 ? 18.251 10.704 -21.555 1.00 95.75 198 LEU A O 1
ATOM 1683 N N . TYR A 1 199 ? 17.876 9.103 -20.024 1.00 93.00 199 TYR A N 1
ATOM 1684 C CA . TYR A 1 199 ? 17.877 10.009 -18.870 1.00 93.00 199 TYR A CA 1
ATOM 1685 C C . TYR A 1 199 ? 19.281 10.489 -18.480 1.00 93.00 199 TYR A C 1
ATOM 1687 O O . TYR A 1 199 ? 19.417 11.639 -18.060 1.00 93.00 199 TYR A O 1
ATOM 1695 N N . ILE A 1 200 ? 20.304 9.651 -18.688 1.00 95.38 200 ILE A N 1
ATOM 1696 C CA . ILE A 1 200 ? 21.715 10.009 -18.488 1.00 95.38 200 ILE A CA 1
ATOM 1697 C C . ILE A 1 200 ? 22.168 10.956 -19.604 1.00 95.38 200 ILE A C 1
ATOM 1699 O O . ILE A 1 200 ? 22.626 12.061 -19.336 1.00 95.38 200 ILE A O 1
ATOM 1703 N N . LYS A 1 201 ? 21.932 10.585 -20.868 1.00 94.75 201 LYS A N 1
ATOM 1704 C CA . LYS A 1 201 ? 22.310 11.371 -22.052 1.00 94.75 201 LYS A CA 1
ATOM 1705 C C . LYS A 1 201 ? 21.649 12.749 -22.100 1.00 94.75 201 LYS A C 1
ATOM 1707 O O . LYS A 1 201 ? 22.236 13.702 -22.603 1.00 94.75 201 LYS A O 1
ATOM 1712 N N . ALA A 1 202 ? 20.426 12.864 -21.585 1.00 94.75 202 ALA A N 1
ATOM 1713 C CA . ALA A 1 202 ? 19.708 14.133 -21.489 1.00 94.75 202 ALA A CA 1
ATOM 1714 C C . ALA A 1 202 ? 20.060 14.958 -20.233 1.00 94.75 202 ALA A C 1
ATOM 1716 O O . ALA A 1 202 ? 19.411 15.978 -20.005 1.00 94.75 202 ALA A O 1
ATOM 1717 N N . ASN A 1 203 ? 21.028 14.524 -19.411 1.00 92.56 203 ASN A N 1
ATOM 1718 C CA . ASN A 1 203 ? 21.405 15.146 -18.134 1.00 92.56 203 ASN A CA 1
ATOM 1719 C C . ASN A 1 203 ? 20.216 15.359 -17.176 1.00 92.56 203 ASN A C 1
ATOM 1721 O O . ASN A 1 203 ? 20.170 16.340 -16.435 1.00 92.56 203 ASN A O 1
ATOM 1725 N N . LYS A 1 204 ? 19.221 14.463 -17.213 1.00 93.00 204 LYS A N 1
ATOM 1726 C CA . LYS A 1 204 ? 18.057 14.509 -16.310 1.00 93.00 204 LYS A CA 1
ATOM 1727 C C . LYS A 1 204 ? 18.303 13.763 -15.003 1.00 93.00 204 LYS A C 1
ATOM 1729 O O . LYS A 1 204 ? 17.656 14.078 -14.012 1.00 93.00 204 LYS A O 1
ATOM 1734 N N . GLU A 1 205 ? 19.188 12.772 -15.031 1.00 93.69 205 GLU A N 1
ATOM 1735 C CA . GLU A 1 205 ? 19.636 11.980 -13.885 1.00 93.69 205 GLU A CA 1
ATOM 1736 C C . GLU A 1 205 ? 21.126 11.651 -14.056 1.00 93.69 205 GLU A C 1
ATOM 1738 O O . GLU A 1 205 ? 21.657 11.690 -15.169 1.00 93.69 205 GLU A O 1
ATOM 1743 N N . THR A 1 206 ? 21.786 11.274 -12.966 1.00 92.06 206 THR A N 1
ATOM 1744 C CA . THR A 1 206 ? 23.157 10.757 -12.945 1.00 92.06 206 THR A CA 1
ATOM 1745 C C . THR A 1 206 ? 23.223 9.380 -12.281 1.00 92.06 206 THR A C 1
ATOM 1747 O O . THR A 1 206 ? 22.340 8.978 -11.519 1.00 92.06 206 THR A O 1
ATOM 1750 N N . VAL A 1 207 ? 24.304 8.637 -12.538 1.00 91.12 207 VAL A N 1
ATOM 1751 C CA . VAL A 1 207 ? 24.551 7.334 -11.886 1.00 91.12 207 VAL A CA 1
ATOM 1752 C C . VAL A 1 207 ? 24.822 7.454 -10.384 1.00 91.12 207 VAL A C 1
ATOM 1754 O O . VAL A 1 207 ? 24.702 6.466 -9.663 1.00 91.12 207 VAL A O 1
ATOM 1757 N N . PHE A 1 208 ? 25.174 8.655 -9.918 1.00 91.25 208 PHE A N 1
ATOM 1758 C CA . PHE A 1 208 ? 25.432 8.958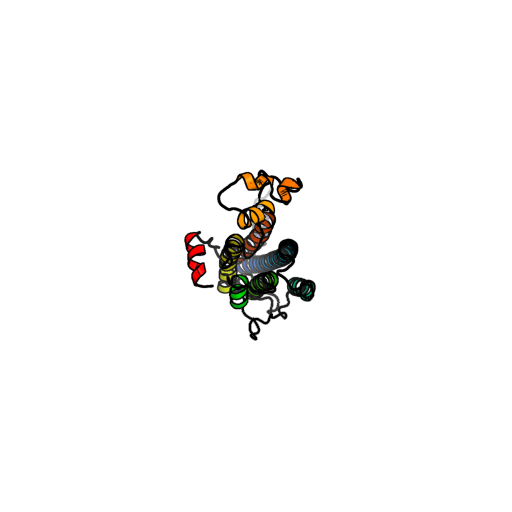 -8.512 1.00 91.25 208 PHE A CA 1
ATOM 1759 C C . PHE A 1 208 ? 24.186 9.464 -7.778 1.00 91.25 208 PHE A C 1
ATOM 1761 O O . PHE A 1 208 ? 24.230 9.643 -6.560 1.00 91.25 208 PHE A O 1
ATOM 1768 N N . ASP A 1 209 ? 23.076 9.683 -8.489 1.00 88.81 209 ASP A N 1
ATOM 1769 C CA . ASP A 1 209 ? 21.832 10.122 -7.871 1.00 88.81 209 ASP A CA 1
ATOM 1770 C C . ASP A 1 209 ? 21.319 9.058 -6.898 1.00 88.81 209 ASP A C 1
ATOM 1772 O O . ASP A 1 209 ? 21.222 7.868 -7.216 1.00 88.81 209 ASP A O 1
ATOM 1776 N N . SER A 1 210 ? 20.924 9.501 -5.707 1.00 88.88 210 SER A N 1
ATOM 1777 C CA . SER A 1 210 ? 20.295 8.634 -4.715 1.00 88.88 210 SER A CA 1
ATOM 1778 C C . SER A 1 210 ? 18.975 8.057 -5.231 1.00 88.88 210 SER A C 1
ATOM 1780 O O . SER A 1 210 ? 18.245 8.721 -5.968 1.00 88.88 210 SER A O 1
ATOM 1782 N N . SER A 1 211 ? 18.619 6.855 -4.778 1.00 88.25 211 SER A N 1
ATOM 1783 C CA . SER A 1 211 ? 17.302 6.263 -5.035 1.00 88.25 211 SER A CA 1
ATOM 1784 C C . SER A 1 211 ? 16.154 7.074 -4.416 1.00 88.25 211 SER A C 1
ATOM 1786 O O . SER A 1 211 ? 16.315 7.782 -3.420 1.00 88.25 211 SER A O 1
ATOM 1788 N N . ASN A 1 212 ? 14.951 6.928 -4.973 1.00 88.25 212 ASN A N 1
ATOM 1789 C CA . ASN A 1 212 ? 13.761 7.632 -4.500 1.00 88.25 212 ASN A CA 1
ATOM 1790 C C . ASN A 1 212 ? 13.144 6.962 -3.259 1.00 88.25 212 ASN A C 1
ATOM 1792 O O . ASN A 1 212 ? 12.267 6.104 -3.352 1.00 88.25 212 ASN A O 1
ATOM 1796 N N . PHE A 1 213 ? 13.528 7.418 -2.069 1.00 91.44 213 PHE A N 1
ATOM 1797 C CA . PHE A 1 213 ? 12.971 6.911 -0.807 1.00 91.44 213 PHE A CA 1
ATOM 1798 C C . PHE A 1 213 ? 11.618 7.522 -0.412 1.00 91.44 213 PHE A C 1
ATOM 1800 O O . PHE A 1 213 ? 11.082 7.206 0.649 1.00 91.44 213 PHE A O 1
ATOM 1807 N N . SER A 1 214 ? 11.008 8.384 -1.234 1.00 93.50 214 SER A N 1
ATOM 1808 C CA . SER A 1 214 ? 9.792 9.095 -0.811 1.00 93.50 214 SER A CA 1
ATOM 1809 C C . SER A 1 214 ? 8.583 8.176 -0.600 1.00 93.50 214 SER A C 1
ATOM 1811 O O . SER A 1 214 ? 7.764 8.445 0.276 1.00 93.50 214 SER A O 1
ATOM 1813 N N . PHE A 1 215 ? 8.482 7.074 -1.348 1.00 96.12 215 PHE A N 1
ATOM 1814 C CA . PHE A 1 215 ? 7.462 6.044 -1.120 1.00 96.12 215 PHE A CA 1
ATOM 1815 C C . PHE A 1 215 ? 7.691 5.306 0.198 1.00 96.12 215 PHE A C 1
ATOM 1817 O O . PHE A 1 215 ? 6.754 5.088 0.963 1.00 96.12 215 PHE A O 1
ATOM 1824 N N . GLU A 1 216 ? 8.948 4.964 0.466 1.00 93.69 216 GLU A N 1
ATOM 1825 C CA . GLU A 1 216 ? 9.385 4.241 1.658 1.00 93.69 216 GLU A CA 1
ATOM 1826 C C . GLU A 1 216 ? 9.067 5.028 2.935 1.00 93.69 216 GLU A C 1
ATOM 1828 O O . GLU A 1 216 ? 8.521 4.487 3.895 1.00 93.69 216 GLU A O 1
ATOM 1833 N N . ILE A 1 217 ? 9.309 6.340 2.906 1.00 96.44 217 ILE A N 1
ATOM 1834 C CA . ILE A 1 217 ? 8.983 7.251 4.007 1.00 96.44 217 ILE A CA 1
ATOM 1835 C C . ILE A 1 217 ? 7.474 7.270 4.276 1.00 96.44 217 ILE A C 1
ATOM 1837 O O . ILE A 1 217 ? 7.057 7.125 5.422 1.00 96.44 217 ILE A O 1
ATOM 1841 N N . VAL A 1 218 ? 6.643 7.426 3.239 1.00 97.81 218 VAL A N 1
ATOM 1842 C CA . VAL A 1 218 ? 5.179 7.487 3.406 1.00 97.81 218 VAL A CA 1
ATOM 1843 C C . VAL A 1 218 ? 4.630 6.158 3.935 1.00 97.81 218 VAL A C 1
ATOM 1845 O O . VAL A 1 218 ? 3.838 6.159 4.875 1.00 97.81 218 VAL A O 1
ATOM 1848 N N . MET A 1 219 ? 5.084 5.022 3.396 1.00 97.69 219 MET A N 1
ATOM 1849 C CA . MET A 1 219 ? 4.672 3.702 3.888 1.00 97.69 219 MET A CA 1
ATOM 1850 C C . MET A 1 219 ? 5.126 3.460 5.334 1.00 97.69 219 MET A C 1
ATOM 1852 O O . MET A 1 219 ? 4.358 2.944 6.142 1.00 97.69 219 MET A O 1
ATOM 1856 N N . SER A 1 220 ? 6.344 3.883 5.685 1.00 97.44 220 SER A N 1
ATOM 1857 C CA . SER A 1 220 ? 6.856 3.769 7.055 1.00 97.44 220 SER A CA 1
ATOM 1858 C C . SER A 1 220 ? 6.003 4.571 8.037 1.00 97.44 220 SER A C 1
ATOM 1860 O O . SER A 1 220 ? 5.638 4.043 9.078 1.00 97.44 220 SER A O 1
ATOM 1862 N N . LYS A 1 221 ? 5.581 5.794 7.685 1.00 98.31 221 LYS A N 1
ATOM 1863 C CA . LYS A 1 221 ? 4.662 6.580 8.528 1.00 98.31 221 LYS A CA 1
ATOM 1864 C C . LYS A 1 221 ? 3.317 5.888 8.756 1.00 98.31 221 LYS A C 1
ATOM 1866 O O . LYS A 1 221 ? 2.802 5.929 9.869 1.00 98.31 221 LYS A O 1
ATOM 1871 N N . ILE A 1 222 ? 2.754 5.254 7.721 1.00 98.69 222 ILE A N 1
ATOM 1872 C CA . ILE A 1 222 ? 1.515 4.471 7.854 1.00 98.69 222 ILE A CA 1
ATOM 1873 C C . ILE A 1 222 ? 1.724 3.341 8.871 1.00 98.69 222 ILE A C 1
ATOM 1875 O O . ILE A 1 222 ? 0.948 3.224 9.815 1.00 98.69 222 ILE A O 1
ATOM 1879 N N . ILE A 1 223 ? 2.795 2.557 8.717 1.00 98.19 223 ILE A N 1
ATOM 1880 C CA . ILE A 1 223 ? 3.128 1.438 9.612 1.00 98.19 223 ILE A CA 1
ATOM 1881 C C . ILE A 1 223 ? 3.351 1.920 11.049 1.00 98.19 223 ILE A C 1
ATOM 1883 O O . ILE A 1 223 ? 2.765 1.360 11.971 1.00 98.19 223 ILE A O 1
ATOM 1887 N N . THR A 1 224 ? 4.133 2.982 11.244 1.00 98.19 224 THR A N 1
ATOM 1888 C CA . THR A 1 224 ? 4.425 3.551 12.567 1.00 98.19 224 THR A CA 1
ATOM 1889 C C . THR A 1 224 ? 3.164 4.058 13.272 1.00 98.19 224 THR A C 1
ATOM 1891 O O . THR A 1 224 ? 3.006 3.860 14.471 1.00 98.19 224 THR A O 1
ATOM 1894 N N . ASN A 1 225 ? 2.213 4.659 12.556 1.00 98.31 225 ASN A N 1
ATOM 1895 C CA . ASN A 1 225 ? 0.952 5.081 13.175 1.00 98.31 225 ASN A CA 1
ATOM 1896 C C . ASN A 1 225 ? 0.059 3.889 13.575 1.00 98.31 225 ASN A C 1
ATOM 1898 O O . ASN A 1 225 ? -0.646 3.956 14.588 1.00 98.31 225 ASN A O 1
ATOM 1902 N N . VAL A 1 226 ? 0.102 2.779 12.826 1.00 97.88 226 VAL A N 1
ATOM 1903 C CA . VAL A 1 226 ? -0.561 1.526 13.234 1.00 97.88 226 VAL A CA 1
ATOM 1904 C C . VAL A 1 226 ? 0.127 0.939 14.468 1.00 97.88 226 VAL A C 1
ATOM 1906 O O . VAL A 1 226 ? -0.548 0.547 15.417 1.00 97.88 226 VAL A O 1
ATOM 1909 N N . GLU A 1 227 ? 1.458 0.955 14.506 1.00 97.31 227 GLU A N 1
ATOM 1910 C CA . GLU A 1 227 ? 2.257 0.544 15.665 1.00 97.31 227 GLU A CA 1
ATOM 1911 C C . GLU A 1 227 ? 1.906 1.353 16.922 1.00 97.31 227 GLU A C 1
ATOM 1913 O O . GLU A 1 227 ? 1.675 0.796 17.994 1.00 97.31 227 GLU A O 1
ATOM 1918 N N . PHE A 1 228 ? 1.806 2.679 16.796 1.00 96.31 228 PHE A N 1
ATOM 1919 C CA . PHE A 1 228 ? 1.378 3.539 17.895 1.00 96.31 228 PHE A CA 1
ATOM 1920 C C . PHE A 1 228 ? -0.047 3.230 18.341 1.00 96.31 228 PHE A C 1
ATOM 1922 O O . PHE A 1 228 ? -0.320 3.252 19.541 1.00 96.31 228 PHE A O 1
ATOM 1929 N N . SER A 1 229 ? -0.939 2.882 17.411 1.00 95.69 229 SER A N 1
ATOM 1930 C CA . SER A 1 229 ? -2.296 2.453 17.754 1.00 95.69 229 SER A CA 1
ATOM 1931 C C . SER A 1 229 ? -2.282 1.157 18.575 1.00 95.69 229 SER A C 1
ATOM 1933 O O . SER A 1 229 ? -2.920 1.108 19.623 1.00 95.69 229 SER A O 1
ATOM 1935 N N . LEU A 1 230 ? -1.485 0.155 18.182 1.00 94.38 230 LEU A N 1
ATOM 1936 C CA . LEU A 1 230 ? -1.292 -1.084 18.952 1.00 94.38 230 LEU A CA 1
ATOM 1937 C C . LEU A 1 230 ? -0.773 -0.805 20.369 1.00 94.38 230 LEU A C 1
ATOM 1939 O O . LEU A 1 230 ? -1.344 -1.287 21.347 1.00 94.38 230 LEU A O 1
ATOM 1943 N N . LYS A 1 231 ? 0.237 0.062 20.501 1.00 93.06 231 LYS A N 1
ATOM 1944 C CA . LYS A 1 231 ? 0.776 0.469 21.808 1.00 93.06 231 LYS A CA 1
ATOM 1945 C C . LYS A 1 231 ? -0.284 1.136 22.692 1.00 93.06 231 LYS A C 1
ATOM 1947 O O . LYS A 1 231 ? -0.327 0.877 23.891 1.00 93.06 231 LYS A O 1
ATOM 1952 N N . LYS A 1 232 ? -1.185 1.948 22.123 1.00 92.00 232 LYS A N 1
ATOM 1953 C CA . LYS A 1 232 ? -2.316 2.555 22.862 1.00 92.00 232 LYS A CA 1
ATOM 1954 C C . LYS A 1 232 ? -3.375 1.549 23.297 1.00 92.00 232 LYS A C 1
ATOM 1956 O O . LYS A 1 232 ? -4.073 1.793 24.277 1.00 92.00 232 LYS A O 1
ATOM 1961 N N . MET A 1 233 ? -3.454 0.416 22.613 1.00 89.25 233 MET A N 1
ATOM 1962 C CA . MET A 1 233 ? -4.283 -0.726 22.993 1.00 89.25 233 MET A CA 1
ATOM 1963 C C . MET A 1 233 ? -3.586 -1.656 24.005 1.00 89.25 233 MET A C 1
ATOM 1965 O O . MET A 1 233 ? -4.166 -2.670 24.381 1.00 89.25 233 MET A O 1
ATOM 1969 N N . ASN A 1 234 ? -2.373 -1.319 24.472 1.00 88.38 234 ASN A N 1
ATOM 1970 C CA . ASN A 1 234 ? -1.498 -2.178 25.286 1.00 88.38 234 ASN A CA 1
ATOM 1971 C C . ASN A 1 234 ? -1.105 -3.495 24.594 1.00 88.38 234 ASN A C 1
ATOM 1973 O O . ASN A 1 234 ? -0.952 -4.527 25.246 1.00 88.38 234 ASN A O 1
ATOM 1977 N N . ILE A 1 235 ? -0.944 -3.459 23.271 1.00 89.19 235 ILE A N 1
ATOM 1978 C CA . ILE A 1 235 ? -0.457 -4.585 22.476 1.00 89.19 235 ILE A CA 1
ATOM 1979 C C . ILE A 1 235 ? 0.982 -4.290 22.078 1.00 89.19 235 ILE A C 1
ATOM 1981 O O . ILE A 1 235 ? 1.253 -3.246 21.483 1.00 89.19 235 ILE A O 1
ATOM 1985 N N . GLU A 1 236 ? 1.891 -5.218 22.373 1.00 88.00 236 GLU A N 1
ATOM 1986 C CA . GLU A 1 236 ? 3.279 -5.106 21.932 1.00 88.00 236 GLU A CA 1
ATOM 1987 C C . GLU A 1 236 ? 3.372 -5.455 20.436 1.00 88.00 236 GLU A C 1
ATOM 1989 O O . GLU A 1 236 ? 3.046 -6.583 20.048 1.00 88.00 236 GLU A O 1
ATOM 1994 N N . PRO A 1 237 ? 3.764 -4.507 19.570 1.00 87.50 237 PRO A N 1
ATOM 1995 C CA . PRO A 1 237 ? 3.906 -4.762 18.147 1.00 87.50 237 PRO A CA 1
ATOM 1996 C C . PRO A 1 237 ? 5.155 -5.608 17.880 1.00 87.50 237 PRO A C 1
ATOM 1998 O O . PRO A 1 237 ? 6.234 -5.332 18.399 1.00 87.50 237 PRO A O 1
ATOM 2001 N N . TYR A 1 238 ? 5.017 -6.621 17.027 1.00 85.56 238 TYR A N 1
ATOM 2002 C CA . TYR A 1 238 ? 6.127 -7.478 16.621 1.00 85.56 238 TYR A CA 1
ATOM 2003 C C . TYR A 1 238 ? 6.567 -7.159 15.188 1.00 85.56 238 TYR A C 1
ATOM 2005 O O . TYR A 1 238 ? 5.807 -7.336 14.230 1.00 85.56 238 TYR A O 1
ATOM 2013 N N . GLU A 1 239 ? 7.805 -6.690 15.029 1.00 84.50 239 GLU A N 1
ATOM 2014 C CA . GLU A 1 239 ? 8.418 -6.539 13.710 1.00 84.50 239 GLU A CA 1
ATOM 2015 C C . GLU A 1 239 ? 8.801 -7.908 13.140 1.00 84.50 239 GLU A C 1
ATOM 2017 O O . GLU A 1 239 ? 9.513 -8.700 13.763 1.00 84.50 239 GLU A O 1
ATOM 2022 N N . MET A 1 240 ? 8.345 -8.190 11.921 1.00 82.69 240 MET A N 1
ATOM 2023 C CA . MET A 1 240 ? 8.628 -9.462 11.275 1.00 82.69 240 MET A CA 1
ATOM 2024 C C . MET A 1 240 ? 10.066 -9.530 10.775 1.00 82.69 240 MET A C 1
ATOM 2026 O O . MET A 1 240 ? 10.566 -8.642 10.082 1.00 82.69 240 MET A O 1
ATOM 2030 N N . SER A 1 241 ? 10.710 -10.669 11.031 1.00 82.75 241 SER A N 1
ATOM 2031 C CA . SER A 1 241 ? 12.004 -10.970 10.425 1.00 82.75 241 SER A CA 1
ATOM 2032 C C . SER A 1 241 ? 11.908 -11.056 8.895 1.00 82.75 241 SER A C 1
ATOM 2034 O O . SER A 1 241 ? 10.877 -11.422 8.324 1.00 82.75 241 SER A O 1
ATOM 2036 N N . MET A 1 242 ? 13.025 -10.808 8.206 1.00 72.31 242 MET A N 1
ATOM 2037 C CA . MET A 1 242 ? 13.103 -10.951 6.745 1.00 72.31 242 MET A CA 1
ATOM 2038 C C . MET A 1 242 ? 12.723 -12.367 6.273 1.00 72.31 242 MET A C 1
ATOM 2040 O O . MET A 1 242 ? 12.133 -12.530 5.206 1.00 72.31 242 MET A O 1
ATOM 2044 N N . THR A 1 243 ? 13.041 -13.393 7.066 1.00 73.00 243 THR A N 1
ATOM 2045 C CA . THR A 1 243 ? 12.672 -14.788 6.782 1.00 73.00 243 THR A CA 1
ATOM 2046 C C . THR A 1 243 ? 11.162 -14.999 6.880 1.00 73.00 243 THR A C 1
ATOM 2048 O O . THR A 1 243 ? 10.581 -15.643 6.005 1.00 73.00 243 THR A O 1
ATOM 2051 N N . ALA A 1 244 ? 10.509 -14.410 7.887 1.00 74.75 244 ALA A N 1
ATOM 2052 C CA . ALA A 1 244 ? 9.055 -14.448 8.020 1.00 74.75 244 ALA A CA 1
ATOM 2053 C C . ALA A 1 244 ? 8.373 -13.731 6.842 1.00 74.75 244 ALA A C 1
ATOM 2055 O O . ALA A 1 244 ? 7.517 -14.323 6.186 1.00 74.75 244 ALA A O 1
ATOM 2056 N N . LEU A 1 245 ? 8.836 -12.526 6.482 1.00 77.75 245 LEU A N 1
ATOM 2057 C CA . LEU A 1 245 ? 8.328 -11.779 5.322 1.00 77.75 245 LEU A CA 1
ATOM 2058 C C . LEU A 1 245 ? 8.415 -12.590 4.023 1.00 77.75 245 LEU A C 1
ATOM 2060 O O . LEU A 1 245 ? 7.461 -12.622 3.247 1.00 77.75 245 LEU A O 1
ATOM 2064 N N . LYS A 1 246 ? 9.540 -13.281 3.802 1.00 65.50 246 LYS A N 1
ATOM 2065 C CA . LYS A 1 246 ? 9.724 -14.145 2.628 1.00 65.50 246 LYS A CA 1
ATOM 2066 C C . LYS A 1 246 ? 8.841 -15.393 2.653 1.00 65.50 246 LYS A C 1
ATOM 2068 O O . LYS A 1 246 ? 8.423 -15.854 1.600 1.00 65.50 246 LYS A O 1
ATOM 2073 N N . SER A 1 247 ? 8.536 -15.936 3.827 1.00 61.06 247 SER A N 1
ATOM 2074 C CA . SER A 1 247 ? 7.692 -17.133 3.958 1.00 61.06 247 SER A CA 1
ATOM 2075 C C . SER A 1 247 ? 6.217 -16.827 3.665 1.00 61.06 247 SER A C 1
ATOM 2077 O O . SER A 1 247 ? 5.527 -17.629 3.041 1.00 61.06 247 SER A O 1
ATOM 2079 N N . PHE A 1 248 ? 5.751 -15.622 4.011 1.00 61.25 248 PHE A N 1
ATOM 2080 C CA . PHE A 1 248 ? 4.397 -15.146 3.698 1.00 61.25 248 PHE A CA 1
ATOM 2081 C C . PHE A 1 248 ? 4.135 -14.913 2.199 1.00 61.25 248 PHE A C 1
ATOM 2083 O O . PHE A 1 248 ? 2.978 -14.775 1.804 1.00 61.25 248 PHE A O 1
ATOM 2090 N N . ILE A 1 249 ? 5.172 -14.928 1.350 1.00 51.78 249 ILE A N 1
ATOM 2091 C CA . ILE A 1 249 ? 5.038 -14.880 -0.119 1.00 51.78 249 ILE A CA 1
ATOM 2092 C C . ILE A 1 249 ? 4.160 -16.026 -0.639 1.00 51.78 249 ILE A C 1
ATOM 2094 O O . ILE A 1 249 ? 3.501 -15.857 -1.656 1.00 51.78 249 ILE A O 1
ATOM 2098 N N . PHE A 1 250 ? 4.121 -17.161 0.063 1.00 42.78 250 PHE A N 1
ATOM 2099 C CA . PHE A 1 250 ? 3.356 -18.339 -0.350 1.00 42.78 250 PHE A CA 1
ATOM 2100 C C . PHE A 1 250 ? 1.904 -18.360 0.154 1.00 42.78 250 PHE A C 1
ATOM 2102 O O . PHE A 1 250 ? 1.147 -19.242 -0.242 1.00 42.78 250 PHE A O 1
ATOM 2109 N N . ILE A 1 251 ? 1.513 -17.428 1.032 1.00 46.25 251 ILE A N 1
ATOM 2110 C CA . ILE A 1 251 ? 0.199 -17.428 1.708 1.00 46.25 251 ILE A CA 1
ATOM 2111 C C . ILE A 1 251 ? -0.747 -16.349 1.136 1.00 46.25 251 ILE A C 1
ATOM 2113 O O . ILE A 1 251 ? -1.964 -16.449 1.294 1.00 46.25 251 ILE A O 1
ATOM 2117 N N . LEU A 1 252 ? -0.204 -15.345 0.437 1.00 42.69 252 LEU A N 1
ATOM 2118 C CA . LEU A 1 252 ? -0.930 -14.272 -0.262 1.00 42.69 252 LEU A CA 1
ATOM 2119 C C . LEU A 1 252 ? -0.491 -14.182 -1.715 1.00 42.69 252 LEU A C 1
ATOM 2121 O O . LEU A 1 252 ? -1.371 -13.996 -2.576 1.00 42.69 252 LEU A O 1
#

Mean predicted aligned error: 8.66 Å

Organism: NCBI:txid873191

Radius of gyration: 26.21 Å; Cα contacts (8 Å, |Δi|>4): 260; chains: 1; bounding box: 49×49×97 Å

Nearest PDB structures (foldseek):
  7d7q-assembly1_B  TM=2.029E-01  e=3.249E+00  Salpingoeca rosetta
  5x22-assembly1_F  TM=1.884E-01  e=6.748E+00  Thermus thermophilus HB27
  7cyk-assembly2_B  TM=1.903E-01  e=9.964E+00  Yersinia frederiksenii

pLDDT: mean 88.08, std 13.0, range [42.69, 98.81]

Sequence (252 aa):
MTKKIQIIFLLFVTFFIQACTLDQNSIKSVAQTNSATQIDEFKNEILKELISYKKKLDLRNPNAYNKNLQSSIIQEIRTKKNFINLVQDGKVLEKPNEYFYYAFSTQKIQNRNDLLILGIYKMIYKAYEMNKNYQFSAISYNQEDMTKLYEYLQIVRWKIRTSKDDKNEYLFNTWQNNWQLELAKKYQGDYNIINDLLYIKANKETVFDSSNFSFEIVMSKIITNVEFSLKKMNIEPYEMSMTALKSFIFIL